Protein AF-A0A6B2G0P5-F1 (afdb_monomer_lite)

Sequence (239 aa):
MKSIKKRCWEIFDAVLDLEDRNGDSMVLVIDSKLNNEPKFCDILNRQIPMFLSHIIENINDNKYEDIEQLGKEILTIVRKQEELEGPSSLNKYSTVVKRSIRAKIENIKAEENLTEKKRSHKSSSFYAEDEASDPTISGDSVISRKRGANISAIKEKPSFPVSGTDASIDELLNLVMGKMDSTGYSLIKYFHRLPTRRKCPEYYETVKNPMSFSKIIKNCITNKYLDRNEITDDFLLMF

Secondary structure (DSSP, 8-state):
---HHHHHHHHHHHHHT-B-TTS-BHHHHHHHHHHH-HHHHHHHHTTSSSHHHHHHHHHHTT--SSHHHHHHHHHHHHHHHHHHHSS-TTHHHHHHHHHHHHHHHHHHHHHHHHHHHHHHTTS---------------------------------------TTS-HHHHHHHHHHHT-B-TTS-BGGGGTSSPPPTTT-HHHHHH-SS---HHHHHHHHHTT--SSHHHHHHHHHHH-

Structure (mmCIF, N/CA/C/O backbone):
data_AF-A0A6B2G0P5-F1
#
_entry.id   AF-A0A6B2G0P5-F1
#
loop_
_atom_site.group_PDB
_atom_site.id
_atom_site.type_symbol
_atom_site.label_atom_id
_atom_site.label_alt_id
_atom_site.label_comp_id
_atom_site.label_asym_id
_atom_site.label_entity_id
_atom_site.label_seq_id
_atom_site.pdbx_PDB_ins_code
_atom_site.Cartn_x
_atom_site.Cartn_y
_atom_site.Cartn_z
_atom_site.occupancy
_atom_site.B_iso_or_equiv
_atom_site.auth_seq_id
_atom_site.auth_comp_id
_atom_site.auth_asym_id
_atom_site.auth_atom_id
_atom_site.pdbx_PDB_model_num
ATOM 1 N N . MET A 1 1 ? 22.948 7.909 -11.413 1.00 56.94 1 MET A N 1
ATOM 2 C CA . MET A 1 1 ? 22.262 8.196 -10.139 1.00 56.94 1 MET A CA 1
ATOM 3 C C . MET A 1 1 ? 20.778 8.021 -10.368 1.00 56.94 1 MET A C 1
ATOM 5 O O . MET A 1 1 ? 20.285 8.529 -11.368 1.00 56.94 1 MET A O 1
ATOM 9 N N . LYS A 1 2 ? 20.087 7.255 -9.519 1.00 75.25 2 LYS A N 1
ATOM 10 C CA . LYS A 1 2 ? 18.618 7.251 -9.522 1.00 75.25 2 LYS A CA 1
ATOM 11 C C . LYS A 1 2 ? 18.144 8.595 -8.943 1.00 75.25 2 LYS A C 1
ATOM 13 O O . LYS A 1 2 ? 18.825 9.138 -8.084 1.00 75.25 2 LYS A O 1
ATOM 18 N N . SER A 1 3 ? 17.025 9.133 -9.432 1.00 90.38 3 SER A N 1
ATOM 19 C CA . SER A 1 3 ? 16.442 10.374 -8.890 1.00 90.38 3 SER A CA 1
ATOM 20 C C . SER A 1 3 ? 16.026 10.190 -7.423 1.00 90.38 3 SER A C 1
ATOM 22 O O . SER A 1 3 ? 15.569 9.100 -7.069 1.00 90.38 3 SER A O 1
ATOM 24 N N . ILE A 1 4 ? 16.127 11.246 -6.603 1.00 92.69 4 ILE A N 1
ATOM 25 C CA . ILE A 1 4 ? 15.674 11.262 -5.200 1.00 92.69 4 ILE A CA 1
ATOM 26 C C . ILE A 1 4 ? 14.224 10.780 -5.122 1.00 92.69 4 ILE A C 1
ATOM 28 O O . ILE A 1 4 ? 13.932 9.856 -4.372 1.00 92.69 4 ILE A O 1
ATOM 32 N N . LYS A 1 5 ? 13.346 11.275 -6.004 1.00 91.56 5 LYS A N 1
ATOM 33 C CA . LYS A 1 5 ? 11.948 10.825 -6.098 1.00 91.56 5 LYS A CA 1
ATOM 34 C C . LYS A 1 5 ? 11.818 9.310 -6.267 1.00 91.56 5 LYS A C 1
ATOM 36 O O . LYS A 1 5 ? 10.986 8.684 -5.618 1.00 91.56 5 LYS A O 1
ATOM 41 N N . LYS A 1 6 ? 12.663 8.694 -7.102 1.00 91.69 6 LYS A N 1
ATOM 42 C CA . LYS A 1 6 ? 12.670 7.233 -7.283 1.00 91.69 6 LYS A CA 1
ATOM 43 C C . LYS A 1 6 ? 13.121 6.516 -6.008 1.00 91.69 6 LYS A C 1
ATOM 45 O O . LYS A 1 6 ? 12.542 5.497 -5.655 1.00 91.69 6 LYS A O 1
ATOM 50 N N . ARG A 1 7 ? 14.133 7.039 -5.313 1.00 94.69 7 ARG A N 1
ATOM 51 C CA . ARG A 1 7 ? 14.607 6.480 -4.037 1.00 94.69 7 ARG A CA 1
ATOM 52 C C . ARG A 1 7 ? 13.578 6.631 -2.912 1.00 94.69 7 ARG A C 1
ATOM 54 O O . ARG A 1 7 ? 13.433 5.716 -2.110 1.00 94.69 7 ARG A O 1
ATOM 61 N N . CYS A 1 8 ? 12.835 7.735 -2.891 1.00 94.38 8 CYS A N 1
ATOM 62 C CA . CYS A 1 8 ? 11.716 7.949 -1.980 1.00 94.38 8 CYS A CA 1
ATOM 63 C C . CYS A 1 8 ? 10.629 6.881 -2.166 1.00 94.38 8 CYS A C 1
ATOM 65 O O . CYS A 1 8 ? 10.237 6.250 -1.189 1.00 94.38 8 CYS A O 1
ATOM 67 N N . TRP A 1 9 ? 10.219 6.604 -3.410 1.00 92.25 9 TRP A N 1
ATOM 68 C CA . TRP A 1 9 ? 9.294 5.503 -3.709 1.00 92.25 9 TRP A CA 1
ATOM 69 C C . TRP A 1 9 ? 9.857 4.135 -3.301 1.00 92.25 9 TRP A C 1
ATOM 71 O O . TRP A 1 9 ? 9.160 3.370 -2.650 1.00 92.25 9 TRP A O 1
ATOM 81 N N . GLU A 1 10 ? 11.143 3.858 -3.558 1.00 92.50 10 GLU A N 1
ATOM 82 C CA . GLU A 1 10 ? 11.781 2.601 -3.121 1.00 92.50 10 GLU A CA 1
ATOM 83 C C . GLU A 1 10 ? 11.706 2.378 -1.596 1.00 92.50 10 GLU A C 1
ATOM 85 O O . GLU A 1 10 ? 11.674 1.230 -1.150 1.00 92.50 10 GLU A O 1
ATOM 90 N N . ILE A 1 11 ? 11.723 3.446 -0.790 1.00 93.19 11 ILE A N 1
ATOM 91 C CA . ILE A 1 11 ? 11.549 3.368 0.669 1.00 93.19 11 ILE A CA 1
ATOM 92 C C . ILE A 1 11 ? 10.074 3.229 1.029 1.00 93.19 11 ILE A C 1
ATOM 94 O O . ILE A 1 11 ? 9.733 2.399 1.868 1.00 93.19 11 ILE A O 1
ATOM 98 N N . PHE A 1 12 ? 9.215 4.037 0.413 1.00 92.19 12 PHE A N 1
ATOM 99 C CA . PHE A 1 12 ? 7.787 4.057 0.698 1.00 92.19 12 PHE A CA 1
ATOM 100 C C . PHE A 1 12 ? 7.125 2.707 0.391 1.00 92.19 12 PHE A C 1
ATOM 102 O O . PHE A 1 12 ? 6.446 2.154 1.255 1.00 92.19 12 PHE A O 1
ATOM 109 N N . ASP A 1 13 ? 7.417 2.120 -0.771 1.00 90.12 13 ASP A N 1
ATOM 110 C CA . ASP A 1 13 ? 6.913 0.803 -1.174 1.00 90.12 13 ASP A CA 1
ATOM 111 C C . ASP A 1 13 ? 7.406 -0.291 -0.218 1.00 90.12 13 ASP A C 1
ATOM 113 O O . ASP A 1 13 ? 6.623 -1.092 0.280 1.00 90.12 13 ASP A O 1
ATOM 117 N N . ALA A 1 14 ? 8.688 -0.251 0.163 1.00 90.12 14 ALA A N 1
ATOM 118 C CA . ALA A 1 14 ? 9.255 -1.204 1.118 1.00 90.12 14 ALA A CA 1
ATOM 119 C C . ALA A 1 14 ? 8.621 -1.127 2.518 1.00 90.12 14 ALA A C 1
ATOM 121 O O . ALA A 1 14 ? 8.749 -2.070 3.300 1.00 90.12 14 ALA A O 1
ATOM 122 N N . VAL A 1 15 ? 7.991 -0.004 2.870 1.00 90.56 15 VAL A N 1
ATOM 123 C CA . VAL A 1 15 ? 7.229 0.151 4.114 1.00 90.56 15 VAL A CA 1
ATOM 124 C C . VAL A 1 15 ? 5.781 -0.307 3.932 1.00 90.56 15 VAL A C 1
ATOM 126 O O . VAL A 1 15 ? 5.236 -0.934 4.842 1.00 90.56 15 VAL A O 1
ATOM 129 N N . LEU A 1 16 ? 5.170 -0.033 2.777 1.00 87.31 16 LEU A N 1
ATOM 130 C CA . LEU A 1 16 ? 3.828 -0.511 2.434 1.00 87.31 16 LEU A CA 1
ATOM 131 C C . LEU A 1 16 ? 3.749 -2.040 2.373 1.00 87.31 16 LEU A C 1
ATOM 133 O O . LEU A 1 16 ? 2.775 -2.608 2.871 1.00 87.31 16 LEU A O 1
ATOM 137 N N . ASP A 1 17 ? 4.790 -2.683 1.844 1.00 88.38 17 ASP A N 1
ATOM 138 C CA . ASP A 1 17 ? 4.901 -4.138 1.683 1.00 88.38 17 ASP A CA 1
ATOM 139 C C . ASP A 1 17 ? 5.138 -4.891 3.008 1.00 88.38 17 ASP A C 1
ATOM 141 O O . ASP A 1 17 ? 5.202 -6.122 3.037 1.00 88.38 17 ASP A O 1
ATOM 145 N N . LEU A 1 18 ? 5.294 -4.183 4.133 1.00 88.81 18 LEU A N 1
ATOM 146 C CA . LEU A 1 18 ? 5.424 -4.820 5.442 1.00 88.81 18 LEU A CA 1
ATOM 147 C C . LEU A 1 18 ? 4.067 -5.338 5.903 1.00 88.81 18 LEU A C 1
ATOM 149 O O . LEU A 1 18 ? 3.231 -4.566 6.366 1.00 88.81 18 LEU A O 1
ATOM 153 N N . GLU A 1 19 ? 3.878 -6.650 5.846 1.00 89.31 19 GLU A N 1
ATOM 154 C CA . GLU A 1 19 ? 2.637 -7.309 6.251 1.00 89.31 19 GLU A CA 1
ATOM 155 C C . GLU A 1 19 ? 2.763 -8.020 7.606 1.00 89.31 19 GLU A C 1
ATOM 157 O O . GLU A 1 19 ? 3.797 -8.601 7.954 1.00 89.31 19 GLU A O 1
ATOM 162 N N . ASP A 1 20 ? 1.691 -7.983 8.399 1.00 85.75 20 ASP A N 1
ATOM 163 C CA . ASP A 1 20 ? 1.558 -8.810 9.595 1.00 85.75 20 ASP A CA 1
ATOM 164 C C . ASP A 1 20 ? 1.232 -10.280 9.253 1.00 85.75 20 ASP A C 1
ATOM 166 O O . ASP A 1 20 ? 1.152 -10.689 8.097 1.00 85.75 20 ASP A O 1
ATOM 170 N N . ARG A 1 21 ? 1.032 -11.120 10.278 1.00 83.69 21 ARG A N 1
ATOM 171 C CA . ARG A 1 21 ? 0.695 -12.544 10.073 1.00 83.69 21 ARG A CA 1
ATOM 172 C C . ARG A 1 21 ? -0.649 -12.763 9.365 1.00 83.69 21 ARG A C 1
ATOM 174 O O . ARG A 1 21 ? -0.907 -13.875 8.920 1.00 83.69 21 ARG A O 1
ATOM 181 N N . ASN A 1 22 ? -1.496 -11.742 9.313 1.00 82.69 22 ASN A N 1
ATOM 182 C CA . ASN A 1 22 ? -2.804 -11.773 8.677 1.00 82.69 22 ASN A CA 1
ATOM 183 C C . ASN A 1 22 ? -2.761 -11.220 7.242 1.00 82.69 22 ASN A C 1
ATOM 185 O O . ASN A 1 22 ? -3.804 -11.197 6.591 1.00 82.69 22 ASN A O 1
ATOM 189 N N . GLY A 1 23 ? -1.594 -10.771 6.757 1.00 82.06 23 GLY A N 1
ATOM 190 C CA . GLY A 1 23 ? -1.460 -10.099 5.463 1.00 82.06 23 GLY A CA 1
ATOM 191 C C . GLY A 1 23 ? -1.926 -8.639 5.481 1.00 82.06 23 GLY A C 1
ATOM 192 O O . GLY A 1 23 ? -2.139 -8.049 4.424 1.00 82.06 23 GLY A O 1
ATOM 193 N N . ASP A 1 24 ? -2.145 -8.048 6.662 1.00 82.38 24 ASP A N 1
ATOM 194 C CA . ASP A 1 24 ? -2.484 -6.631 6.776 1.00 82.38 24 ASP A CA 1
ATOM 195 C C . ASP A 1 24 ? -1.191 -5.797 6.735 1.00 82.38 24 ASP A C 1
ATOM 197 O O . ASP A 1 24 ? -0.252 -6.048 7.495 1.00 82.38 24 ASP A O 1
ATOM 201 N N . SER A 1 25 ? -1.152 -4.769 5.880 1.00 86.06 25 SER A N 1
ATOM 202 C CA . SER A 1 25 ? -0.024 -3.832 5.821 1.00 86.06 25 SER A CA 1
ATOM 203 C C . SER A 1 25 ? 0.115 -3.081 7.146 1.00 86.06 25 SER A C 1
ATOM 205 O O . SER A 1 25 ? -0.776 -2.335 7.564 1.00 86.06 25 SER A O 1
ATOM 207 N N . MET A 1 26 ? 1.254 -3.263 7.808 1.00 87.69 26 MET A N 1
ATOM 208 C CA . MET A 1 26 ? 1.538 -2.719 9.132 1.00 87.69 26 MET A CA 1
ATOM 209 C C . MET A 1 26 ? 1.441 -1.191 9.157 1.00 87.69 26 MET A C 1
ATOM 211 O O . MET A 1 26 ? 0.903 -0.630 10.111 1.00 87.69 26 MET A O 1
ATOM 215 N N . VAL A 1 27 ? 1.928 -0.512 8.110 1.00 85.94 27 VAL A N 1
ATOM 216 C CA . VAL A 1 27 ? 1.892 0.958 8.032 1.00 85.94 27 VAL A CA 1
ATOM 217 C C . VAL A 1 27 ? 0.479 1.486 7.777 1.00 85.94 27 VAL A C 1
ATOM 219 O O . VAL A 1 27 ? 0.112 2.512 8.342 1.00 85.94 27 VAL A O 1
ATOM 222 N N . LEU A 1 28 ? -0.344 0.769 7.002 1.00 83.75 28 LEU A N 1
ATOM 223 C CA . LEU A 1 28 ? -1.747 1.139 6.780 1.00 83.75 28 LEU A CA 1
ATOM 224 C C . LEU A 1 28 ? -2.596 0.923 8.035 1.00 83.75 28 LEU A C 1
ATOM 226 O O . LEU A 1 28 ? -3.515 1.695 8.297 1.00 83.75 28 LEU A O 1
ATOM 230 N N . VAL A 1 29 ? -2.282 -0.097 8.839 1.00 83.38 29 VAL A N 1
ATOM 231 C CA . VAL A 1 29 ? -2.925 -0.289 10.146 1.00 83.38 29 VAL A CA 1
ATOM 232 C C . VAL A 1 29 ? -2.579 0.865 11.093 1.00 83.38 29 VAL A C 1
ATOM 234 O O . VAL A 1 29 ? -3.474 1.384 11.758 1.00 83.38 29 VAL A O 1
ATOM 237 N N . ILE A 1 30 ? -1.313 1.300 11.120 1.00 82.62 30 ILE A N 1
ATOM 238 C CA . ILE A 1 30 ? -0.876 2.476 11.891 1.00 82.62 30 ILE A CA 1
ATOM 239 C C . ILE A 1 30 ? -1.617 3.739 11.420 1.00 82.62 30 ILE A C 1
ATOM 241 O O . ILE A 1 30 ? -2.207 4.436 12.244 1.00 82.62 30 ILE A O 1
ATOM 245 N N . ASP A 1 31 ? -1.636 4.005 10.111 1.00 81.50 31 ASP A N 1
ATOM 246 C CA . ASP A 1 31 ? -2.323 5.155 9.502 1.00 81.50 31 ASP A CA 1
ATOM 247 C C . ASP A 1 31 ? -3.823 5.173 9.834 1.00 81.50 31 ASP A C 1
ATOM 249 O O . ASP A 1 31 ? -4.347 6.158 10.352 1.00 81.50 31 ASP A O 1
ATOM 253 N N . SER A 1 32 ? -4.517 4.053 9.622 1.00 79.00 32 SER A N 1
ATOM 254 C CA . SER A 1 32 ? -5.948 3.945 9.912 1.00 79.00 32 SER A CA 1
ATOM 255 C C . SER A 1 32 ? -6.262 4.177 11.386 1.00 79.00 32 SER A C 1
ATOM 257 O O . SER A 1 32 ? -7.273 4.805 11.699 1.00 79.00 32 SER A O 1
ATOM 259 N N . LYS A 1 33 ? -5.423 3.671 12.295 1.00 76.25 33 LYS A N 1
ATOM 260 C CA . LYS A 1 33 ? -5.637 3.843 13.731 1.00 76.25 33 LYS A CA 1
ATOM 261 C C . LYS A 1 33 ? -5.494 5.308 14.133 1.00 76.25 33 LYS A C 1
ATOM 263 O O . LYS A 1 33 ? -6.343 5.818 14.852 1.00 76.25 33 LYS A O 1
ATOM 268 N N . LEU A 1 34 ? -4.483 5.992 13.604 1.00 74.75 34 LEU A N 1
ATOM 269 C CA . LEU A 1 34 ? -4.274 7.421 13.828 1.00 74.75 34 LEU A CA 1
ATOM 270 C C . LEU A 1 34 ? -5.424 8.283 13.298 1.00 74.75 34 LEU A C 1
ATOM 272 O O . LEU A 1 34 ? -5.839 9.222 13.971 1.00 74.75 34 LEU A O 1
ATOM 276 N N . ASN A 1 35 ? -5.955 7.945 12.121 1.00 72.44 35 ASN A N 1
ATOM 277 C CA . ASN A 1 35 ? -7.031 8.702 11.477 1.00 72.44 35 ASN A CA 1
ATOM 278 C C . ASN A 1 35 ? -8.415 8.479 12.114 1.00 72.44 35 ASN A C 1
ATOM 280 O O . ASN A 1 35 ? -9.324 9.252 11.837 1.00 72.44 35 ASN A O 1
ATOM 284 N N . ASN A 1 36 ? -8.589 7.447 12.947 1.00 70.31 36 ASN A N 1
ATOM 285 C CA . ASN A 1 36 ? -9.870 7.112 13.582 1.00 70.31 36 ASN A CA 1
ATOM 286 C C . ASN A 1 36 ? -9.971 7.559 15.053 1.00 70.31 36 ASN A C 1
ATOM 288 O O . ASN A 1 36 ? -11.035 7.416 15.654 1.00 70.31 36 ASN A O 1
ATOM 292 N N . GLU A 1 37 ? -8.897 8.079 15.653 1.00 66.19 37 GLU A N 1
ATOM 293 C CA . GLU A 1 37 ? -8.910 8.581 17.032 1.00 66.19 37 GLU A CA 1
ATOM 294 C C . GLU A 1 37 ? -9.358 10.061 17.059 1.00 66.19 37 GLU A C 1
ATOM 296 O O . GLU A 1 37 ? -8.612 10.926 16.591 1.00 66.19 37 GLU A O 1
ATOM 301 N N . PRO A 1 38 ? -10.530 10.414 17.637 1.00 63.84 38 PRO A N 1
ATOM 302 C CA . PRO A 1 38 ? -11.113 11.761 17.527 1.00 63.84 38 PRO A CA 1
ATOM 303 C C . PRO A 1 38 ? -10.213 12.877 18.067 1.00 63.84 38 PRO A C 1
ATOM 305 O O . PRO A 1 38 ? -10.085 13.935 17.460 1.00 63.84 38 PRO A O 1
ATOM 308 N N . LYS A 1 39 ? -9.513 12.612 19.181 1.00 61.97 39 LYS A N 1
ATOM 309 C CA . LYS A 1 39 ? -8.529 13.539 19.770 1.00 61.97 39 LYS A CA 1
ATOM 310 C C . LYS A 1 39 ? -7.357 13.826 18.826 1.00 61.97 39 LYS A C 1
ATOM 312 O O . LYS A 1 39 ? -6.661 14.820 19.002 1.00 61.97 39 LYS A O 1
ATOM 317 N N . PHE A 1 40 ? -7.109 12.936 17.870 1.00 57.09 40 PHE A N 1
ATOM 318 C CA . PHE A 1 40 ? -5.962 12.957 16.978 1.00 57.09 40 PHE A CA 1
ATOM 319 C C . PHE A 1 40 ? -6.292 13.499 15.596 1.00 57.09 40 PHE A C 1
ATOM 321 O O . PHE A 1 40 ? -5.454 14.206 15.046 1.00 57.09 40 PHE A O 1
ATOM 328 N N . CYS A 1 41 ? -7.504 13.280 15.075 1.00 56.28 41 CYS A N 1
ATOM 329 C CA . CYS A 1 41 ? -7.979 13.981 13.879 1.00 56.28 41 CYS A CA 1
ATOM 330 C C . CYS A 1 41 ? -7.818 15.501 14.038 1.00 56.28 41 CYS A C 1
ATOM 332 O O . CYS A 1 41 ? -7.358 16.163 13.114 1.00 56.28 41 CYS A O 1
ATOM 334 N N . ASP A 1 42 ? -8.093 16.038 15.232 1.00 59.81 42 ASP A N 1
ATOM 335 C CA . ASP A 1 42 ? -7.946 17.466 15.537 1.00 59.81 42 ASP A CA 1
ATOM 336 C C . ASP A 1 42 ? -6.481 17.930 15.625 1.00 59.81 42 ASP A C 1
ATOM 338 O O . ASP A 1 42 ? -6.153 19.042 15.207 1.00 59.81 42 ASP A O 1
ATOM 342 N N . ILE A 1 43 ? -5.582 17.092 16.156 1.00 56.25 43 ILE A N 1
ATOM 343 C CA . ILE A 1 43 ? -4.149 17.407 16.311 1.00 56.25 43 ILE A CA 1
ATOM 344 C C . ILE A 1 43 ? -3.407 17.249 14.978 1.00 56.25 43 ILE A C 1
ATOM 346 O O . ILE A 1 43 ? -2.581 18.090 14.623 1.00 56.25 43 ILE A O 1
ATOM 350 N N . LEU A 1 44 ? -3.704 16.188 14.228 1.00 54.88 44 LEU A N 1
ATOM 351 C CA . LEU A 1 44 ? -3.127 15.922 12.916 1.00 54.88 44 LEU A CA 1
ATOM 352 C C . LEU A 1 44 ? -3.653 16.916 11.881 1.00 54.88 44 LEU A C 1
ATOM 354 O O . LEU A 1 44 ? -2.830 17.541 11.232 1.00 54.88 44 LEU A O 1
ATOM 358 N N . ASN A 1 45 ? -4.957 17.219 11.808 1.00 56.03 45 ASN A N 1
ATOM 359 C CA . ASN A 1 45 ? -5.450 18.261 10.887 1.00 56.03 45 ASN A CA 1
ATOM 360 C C . ASN A 1 45 ? -4.807 19.637 11.120 1.00 56.03 45 ASN A C 1
ATOM 362 O O . ASN A 1 45 ? -4.720 20.440 10.195 1.00 56.03 45 ASN A O 1
ATOM 366 N N . ARG A 1 46 ? -4.332 19.923 12.339 1.00 54.38 46 ARG A N 1
ATOM 367 C CA . ARG A 1 46 ? -3.618 21.168 12.655 1.00 54.38 46 ARG A CA 1
ATOM 368 C C . ARG A 1 46 ? -2.125 21.149 12.303 1.00 54.38 46 ARG A C 1
ATOM 370 O O . ARG A 1 46 ? -1.512 22.211 12.347 1.00 54.38 46 ARG A O 1
ATOM 377 N N . GLN A 1 47 ? -1.522 19.994 12.000 1.00 52.09 47 GLN A N 1
ATOM 378 C CA . GLN A 1 47 ? -0.057 19.868 11.906 1.00 52.09 47 GLN A CA 1
ATOM 379 C C . GLN A 1 47 ? 0.477 18.946 10.792 1.00 52.09 47 GLN A C 1
ATOM 381 O O . GLN A 1 47 ? 1.618 19.126 10.380 1.00 52.09 47 GLN A O 1
ATOM 386 N N . ILE A 1 48 ? -0.290 17.952 10.334 1.00 53.62 48 ILE A N 1
ATOM 387 C CA . ILE A 1 48 ? 0.075 16.951 9.317 1.00 53.62 48 ILE A CA 1
ATOM 388 C C . ILE A 1 48 ? -1.207 16.545 8.546 1.00 53.62 48 ILE A C 1
ATOM 390 O O . ILE A 1 48 ? -2.048 15.849 9.119 1.00 53.62 48 ILE A O 1
ATOM 394 N N . PRO A 1 49 ? -1.383 16.935 7.268 1.00 50.34 49 PRO A N 1
ATOM 395 C CA . PRO A 1 49 ? -2.498 16.462 6.437 1.00 50.34 49 PRO A CA 1
ATOM 396 C C . PRO A 1 49 ? -2.482 14.928 6.323 1.00 50.34 49 PRO A C 1
ATOM 398 O O . PRO A 1 49 ? -1.411 14.340 6.451 1.00 50.34 49 PRO A O 1
ATOM 401 N N . MET A 1 50 ? -3.639 14.286 6.086 1.00 63.59 50 MET A N 1
ATOM 402 C CA . MET A 1 50 ? -3.821 12.818 5.999 1.00 63.59 50 MET A CA 1
ATOM 403 C C . MET A 1 50 ? -2.532 12.058 5.615 1.00 63.59 50 MET A C 1
ATOM 405 O O . MET A 1 50 ? -2.007 12.217 4.511 1.00 63.59 50 MET A O 1
ATOM 409 N N . PHE A 1 51 ? -2.019 11.252 6.546 1.00 74.19 51 PHE A N 1
ATOM 410 C CA . PHE A 1 51 ? -0.597 10.911 6.676 1.00 74.19 51 PHE A CA 1
ATOM 411 C C . PHE A 1 51 ? 0.049 10.312 5.420 1.00 74.19 51 PHE A C 1
ATOM 413 O O . PHE A 1 51 ? 1.004 10.878 4.885 1.00 74.19 51 PHE A O 1
ATOM 420 N N . LEU A 1 52 ? -0.465 9.186 4.921 1.00 79.69 52 LEU A N 1
ATOM 421 C CA . LEU A 1 52 ? 0.133 8.557 3.740 1.00 79.69 52 LEU A CA 1
ATOM 422 C C . LEU A 1 52 ? -0.145 9.348 2.463 1.00 79.69 52 LEU A C 1
ATOM 424 O O . LEU A 1 52 ? 0.710 9.394 1.583 1.00 79.69 52 LEU A O 1
ATOM 428 N N . SER A 1 53 ? -1.307 9.995 2.352 1.00 81.38 53 SER A N 1
ATOM 429 C CA . SER A 1 53 ? -1.604 10.848 1.197 1.00 81.38 53 SER A CA 1
ATOM 430 C C . SER A 1 53 ? -0.695 12.068 1.130 1.00 81.38 53 SER A C 1
ATOM 432 O O . SER A 1 53 ? -0.260 12.408 0.036 1.00 81.38 53 SER A O 1
ATOM 434 N N . HIS A 1 54 ? -0.357 12.674 2.270 1.00 84.06 54 HIS A N 1
ATOM 435 C CA . HIS A 1 54 ? 0.551 13.814 2.314 1.00 84.06 54 HIS A CA 1
ATOM 436 C C . HIS A 1 54 ? 1.967 13.414 1.903 1.00 84.06 54 HIS A C 1
ATOM 438 O O . HIS A 1 54 ? 2.587 14.088 1.086 1.00 84.06 54 HIS A O 1
ATOM 444 N N . ILE A 1 55 ? 2.448 12.263 2.382 1.00 88.75 55 ILE A N 1
ATOM 445 C CA . ILE A 1 55 ? 3.733 11.717 1.935 1.00 88.75 55 ILE A CA 1
ATOM 446 C C . ILE A 1 55 ? 3.704 11.439 0.431 1.00 88.75 55 ILE A C 1
ATOM 448 O O . ILE A 1 55 ? 4.618 11.847 -0.277 1.00 88.75 55 ILE A O 1
ATOM 452 N N . ILE A 1 56 ? 2.656 10.792 -0.087 1.00 87.88 56 ILE A N 1
ATOM 453 C CA . ILE A 1 56 ? 2.517 10.518 -1.526 1.00 87.88 56 ILE A CA 1
ATOM 454 C C . ILE A 1 56 ? 2.546 11.819 -2.339 1.00 87.88 56 ILE A C 1
ATOM 456 O O . ILE A 1 56 ? 3.244 11.891 -3.350 1.00 87.88 56 ILE A O 1
ATOM 460 N N . GLU A 1 57 ? 1.823 12.849 -1.900 1.00 86.25 57 GLU A N 1
ATOM 461 C CA . GLU A 1 57 ? 1.824 14.177 -2.516 1.00 86.25 57 GLU A CA 1
ATOM 462 C C . GLU A 1 57 ? 3.229 14.792 -2.498 1.00 86.25 57 GLU A C 1
ATOM 464 O O . GLU A 1 57 ? 3.742 15.189 -3.542 1.00 86.25 57 GLU A O 1
ATOM 469 N N . ASN A 1 58 ? 3.915 14.764 -1.354 1.00 90.56 58 ASN A N 1
ATOM 470 C CA . ASN A 1 58 ? 5.266 15.303 -1.218 1.00 90.56 58 ASN A CA 1
ATOM 471 C C . ASN A 1 58 ? 6.299 14.552 -2.073 1.00 90.56 58 ASN A C 1
ATOM 473 O O . ASN A 1 58 ? 7.168 15.182 -2.683 1.00 90.56 58 ASN A O 1
ATOM 477 N N . ILE A 1 59 ? 6.193 13.222 -2.190 1.00 90.44 59 ILE A N 1
ATOM 478 C CA . ILE A 1 59 ? 7.031 12.440 -3.111 1.00 90.44 59 ILE A CA 1
ATOM 479 C C . ILE A 1 59 ? 6.715 12.837 -4.563 1.00 90.44 59 ILE A C 1
ATOM 481 O O . ILE A 1 59 ? 7.626 12.992 -5.383 1.00 90.44 59 ILE A O 1
ATOM 485 N N . ASN A 1 60 ? 5.437 13.008 -4.907 1.00 88.81 60 ASN A N 1
ATOM 486 C CA . ASN A 1 60 ? 5.014 13.368 -6.258 1.00 88.81 60 ASN A CA 1
ATOM 487 C C . ASN A 1 60 ? 5.487 14.762 -6.675 1.00 88.81 60 ASN A C 1
ATOM 489 O O . ASN A 1 60 ? 5.999 14.904 -7.792 1.00 88.81 60 ASN A O 1
ATOM 493 N N . ASP A 1 61 ? 5.404 15.725 -5.765 1.00 91.06 61 ASP A N 1
ATOM 494 C CA . ASP A 1 61 ? 5.799 17.118 -5.961 1.00 91.06 61 ASP A CA 1
ATOM 495 C C . ASP A 1 61 ? 7.319 17.337 -5.890 1.00 91.06 61 ASP A C 1
ATOM 497 O O . ASP A 1 61 ? 7.793 18.438 -6.154 1.00 91.06 61 ASP A O 1
ATOM 501 N N . ASN A 1 62 ? 8.104 16.293 -5.591 1.00 92.00 62 ASN A N 1
ATOM 502 C CA . ASN A 1 62 ? 9.549 16.374 -5.340 1.00 92.00 62 ASN A CA 1
ATOM 503 C C . ASN A 1 62 ? 9.903 17.305 -4.165 1.00 92.00 62 ASN A C 1
ATOM 505 O O . ASN A 1 62 ? 10.893 18.029 -4.221 1.00 92.00 62 ASN A O 1
ATOM 509 N N . LYS A 1 63 ? 9.099 17.290 -3.097 1.00 93.00 63 LYS A N 1
ATOM 510 C CA . LYS A 1 63 ? 9.315 18.140 -1.914 1.00 93.00 63 LYS A CA 1
ATOM 511 C C . LYS A 1 63 ? 10.411 17.630 -0.971 1.00 93.00 63 LYS A C 1
ATOM 513 O O . LYS A 1 63 ? 10.808 18.363 -0.075 1.00 93.00 63 LYS A O 1
ATOM 518 N N . TYR A 1 64 ? 10.904 16.406 -1.166 1.00 94.56 64 TYR A N 1
ATOM 519 C CA . TYR A 1 64 ? 12.025 15.858 -0.400 1.00 94.56 64 TYR A CA 1
ATOM 520 C C . TYR A 1 64 ? 13.354 16.125 -1.103 1.00 94.56 64 TYR A C 1
ATOM 522 O O . TYR A 1 64 ? 13.546 15.712 -2.249 1.00 94.56 64 TYR A O 1
ATOM 530 N N . GLU A 1 65 ? 14.285 16.757 -0.393 1.00 93.06 65 GLU A N 1
ATOM 531 C CA . GLU A 1 65 ? 15.647 16.998 -0.890 1.00 93.06 65 GLU A CA 1
ATOM 532 C C . GLU A 1 65 ? 16.517 15.741 -0.782 1.00 93.06 65 GLU A C 1
ATOM 534 O O . GLU A 1 65 ? 17.404 15.513 -1.604 1.00 93.06 65 GLU A O 1
ATOM 539 N N . ASP A 1 66 ? 16.236 14.896 0.212 1.00 94.81 66 ASP A N 1
ATOM 540 C CA . ASP A 1 66 ? 16.928 13.638 0.449 1.00 94.81 66 ASP A CA 1
ATOM 541 C C . ASP A 1 66 ? 15.979 12.548 0.981 1.00 94.81 66 ASP A C 1
ATOM 543 O O . ASP A 1 66 ? 14.836 12.786 1.382 1.00 94.81 66 ASP A O 1
ATOM 547 N N . ILE A 1 67 ? 16.471 11.310 0.984 1.00 94.75 67 ILE A N 1
ATOM 548 C CA . ILE A 1 67 ? 15.727 10.148 1.482 1.00 94.75 67 ILE A CA 1
ATOM 549 C C . ILE A 1 67 ? 15.549 10.134 3.008 1.00 94.75 67 ILE A C 1
ATOM 551 O O . ILE A 1 67 ? 14.693 9.409 3.521 1.00 94.75 67 ILE A O 1
ATOM 555 N N . GLU A 1 68 ? 16.351 10.898 3.751 1.00 95.62 68 GLU A N 1
ATOM 556 C CA . GLU A 1 68 ? 16.229 10.983 5.202 1.00 95.62 68 GLU A CA 1
ATOM 557 C C . GLU A 1 68 ? 15.052 11.848 5.626 1.00 95.62 68 GLU A C 1
ATOM 559 O O . GLU A 1 68 ? 14.442 11.540 6.645 1.00 95.62 68 GLU A O 1
ATOM 564 N N . GLN A 1 69 ? 14.729 12.910 4.884 1.00 95.31 69 GLN A N 1
ATOM 565 C CA . GLN A 1 69 ? 13.565 13.756 5.145 1.00 95.31 69 GLN A CA 1
ATOM 566 C C . GLN A 1 69 ? 12.285 12.914 5.103 1.00 95.31 69 GLN A C 1
ATOM 568 O O . GLN A 1 69 ? 11.527 12.913 6.074 1.00 95.31 69 GLN A O 1
ATOM 573 N N . LEU A 1 70 ? 12.121 12.088 4.061 1.00 94.44 70 LEU A N 1
ATOM 574 C CA . LEU A 1 70 ? 11.037 11.105 3.978 1.00 94.44 70 LEU A CA 1
ATOM 575 C C . LEU A 1 70 ? 11.061 10.136 5.169 1.00 94.44 70 LEU A C 1
ATOM 577 O O . LEU A 1 70 ? 10.041 9.902 5.818 1.00 94.44 70 LEU A O 1
ATOM 581 N N . GLY A 1 71 ? 12.232 9.565 5.471 1.00 93.75 71 GLY A N 1
ATOM 582 C CA . GLY A 1 71 ? 12.386 8.639 6.591 1.00 93.75 71 GLY A CA 1
ATOM 583 C C . GLY A 1 71 ? 11.979 9.260 7.930 1.00 93.75 71 GLY A C 1
ATOM 584 O O . GLY A 1 71 ? 11.256 8.635 8.703 1.00 93.75 71 GLY A O 1
ATOM 585 N N . LYS A 1 72 ? 12.406 10.498 8.201 1.00 92.56 72 LYS A N 1
ATOM 586 C CA . LYS A 1 72 ? 12.079 11.265 9.414 1.00 92.56 72 LYS A CA 1
ATOM 587 C C . LYS A 1 72 ? 10.585 11.539 9.512 1.00 92.56 72 LYS A C 1
ATOM 589 O O . LYS A 1 72 ? 10.028 11.395 10.601 1.00 92.56 72 LYS A O 1
ATOM 594 N N . GLU A 1 73 ? 9.940 11.883 8.403 1.00 90.69 73 GLU A N 1
ATOM 595 C CA . GLU A 1 73 ? 8.496 12.087 8.369 1.00 90.69 73 GLU A CA 1
ATOM 596 C C . GLU A 1 73 ? 7.760 10.794 8.736 1.00 90.69 73 GLU A C 1
ATOM 598 O O . GLU A 1 73 ? 7.084 10.768 9.761 1.00 90.69 73 GLU A O 1
ATOM 603 N N . ILE A 1 74 ? 7.999 9.680 8.028 1.00 89.31 74 ILE A N 1
ATOM 604 C CA . ILE A 1 74 ? 7.360 8.383 8.333 1.00 89.31 74 ILE A CA 1
ATOM 605 C C . ILE A 1 74 ? 7.600 7.972 9.799 1.00 89.31 74 ILE A C 1
ATOM 607 O O . ILE A 1 74 ? 6.672 7.567 10.502 1.00 89.31 74 ILE A O 1
ATOM 611 N N . LEU A 1 75 ? 8.832 8.112 10.300 1.00 90.38 75 LEU A N 1
ATOM 612 C CA . LEU A 1 75 ? 9.185 7.788 11.687 1.00 90.38 75 LEU A CA 1
ATOM 613 C C . LEU A 1 75 ? 8.480 8.676 12.718 1.00 90.38 75 LEU A C 1
ATOM 615 O O . LEU A 1 75 ? 8.176 8.205 13.815 1.00 90.38 75 LEU A O 1
ATOM 619 N N . THR A 1 76 ? 8.220 9.940 12.383 1.00 86.81 76 THR A N 1
ATOM 620 C CA . THR A 1 76 ? 7.472 10.863 13.245 1.00 86.81 76 THR A CA 1
ATOM 621 C C . THR A 1 76 ? 6.056 10.359 13.448 1.00 86.81 76 THR A C 1
ATOM 623 O O . THR A 1 76 ? 5.552 10.385 14.569 1.00 86.81 76 THR A O 1
ATOM 626 N N . ILE A 1 77 ? 5.428 9.827 12.403 1.00 80.94 77 ILE A N 1
ATOM 627 C CA . ILE A 1 77 ? 4.089 9.267 12.539 1.00 80.94 77 ILE A CA 1
ATOM 628 C C . ILE A 1 77 ? 4.081 7.988 13.367 1.00 80.94 77 ILE A C 1
ATOM 630 O O . ILE A 1 77 ? 3.255 7.854 14.269 1.00 80.94 77 ILE A O 1
ATOM 634 N N . VAL A 1 78 ? 5.035 7.088 13.132 1.00 87.12 78 VAL A N 1
ATOM 635 C CA . VAL A 1 78 ? 5.171 5.883 13.961 1.00 87.12 78 VAL A CA 1
ATOM 636 C C . VAL A 1 78 ? 5.335 6.256 15.439 1.00 87.12 78 VAL A C 1
ATOM 638 O O . VAL A 1 78 ? 4.704 5.659 16.305 1.00 87.12 78 VAL A O 1
ATOM 641 N N . ARG A 1 79 ? 6.141 7.280 15.740 1.00 85.38 79 ARG A N 1
ATOM 642 C CA . ARG A 1 79 ? 6.321 7.784 17.106 1.00 85.38 79 ARG A CA 1
ATOM 643 C C . ARG A 1 79 ? 5.028 8.358 17.692 1.00 85.38 79 ARG A C 1
ATOM 645 O O . ARG A 1 79 ? 4.704 8.053 18.833 1.00 85.38 79 ARG A O 1
ATOM 652 N N . LYS A 1 80 ? 4.282 9.155 16.921 1.00 80.00 80 LYS A N 1
ATOM 653 C CA . LYS A 1 80 ? 2.990 9.708 17.356 1.00 80.00 80 LYS A CA 1
ATOM 654 C C . LYS A 1 80 ? 1.974 8.605 17.679 1.00 80.00 80 LYS A C 1
ATOM 656 O O . LYS A 1 80 ? 1.217 8.750 18.632 1.00 80.00 80 LYS A O 1
ATOM 661 N N . GLN A 1 81 ? 1.983 7.493 16.938 1.00 80.25 81 GLN A N 1
ATOM 662 C CA . GLN A 1 81 ? 1.160 6.322 17.259 1.00 80.25 81 GLN A CA 1
ATOM 663 C C . GLN A 1 81 ? 1.581 5.657 18.579 1.00 80.25 81 GLN A C 1
ATOM 665 O O . GLN A 1 81 ? 0.723 5.289 19.375 1.00 80.25 81 GLN A O 1
ATOM 670 N N . GLU A 1 82 ? 2.880 5.515 18.843 1.00 81.62 82 GLU A N 1
ATOM 671 C CA . GLU A 1 82 ? 3.370 4.920 20.097 1.00 81.62 82 GLU A CA 1
ATOM 672 C C . GLU A 1 82 ? 3.053 5.786 21.327 1.00 81.62 82 GLU A C 1
ATOM 674 O O . GLU A 1 82 ? 2.709 5.257 22.383 1.00 81.62 82 GLU A O 1
ATOM 679 N N . GLU A 1 83 ? 3.142 7.114 21.199 1.00 77.56 83 GLU A N 1
ATOM 680 C CA . GLU A 1 83 ? 2.805 8.062 22.273 1.00 77.56 83 GLU A CA 1
ATOM 681 C C . GLU A 1 83 ? 1.321 7.985 22.678 1.00 77.56 83 GLU A C 1
ATOM 683 O O . GLU A 1 83 ? 0.980 8.278 23.823 1.00 77.56 83 GLU A O 1
ATOM 688 N N . LEU A 1 84 ? 0.448 7.549 21.766 1.00 72.06 84 LEU A N 1
ATOM 689 C CA . LEU A 1 84 ? -0.986 7.399 22.009 1.00 72.06 84 LEU A CA 1
ATOM 690 C C . LEU A 1 84 ? -1.363 6.156 22.810 1.00 72.06 84 LEU A C 1
ATOM 692 O O . LEU A 1 84 ? -2.201 6.232 23.705 1.00 72.06 84 LEU A O 1
ATOM 696 N N . GLU A 1 85 ? -0.807 5.001 22.450 1.00 71.75 85 GLU A N 1
ATOM 697 C CA . GLU A 1 85 ? -1.234 3.717 23.020 1.00 71.75 85 GLU A CA 1
ATOM 698 C C . GLU A 1 85 ? -0.296 3.211 24.126 1.00 71.75 85 GLU A C 1
ATOM 700 O O . GLU A 1 85 ? -0.607 2.229 24.803 1.00 71.75 85 GLU A O 1
ATOM 705 N N . GLY A 1 86 ? 0.855 3.863 24.327 1.00 66.25 86 GLY A N 1
ATOM 706 C CA . GLY A 1 86 ? 1.903 3.355 25.207 1.00 66.25 86 GLY A CA 1
ATOM 707 C C . GLY A 1 86 ? 2.475 2.030 24.680 1.00 66.25 86 GLY A C 1
ATOM 708 O O . GLY A 1 86 ? 2.481 1.793 23.469 1.00 66.25 86 GLY A O 1
ATOM 709 N N . PRO A 1 87 ? 2.992 1.136 25.546 1.00 61.31 87 PRO A N 1
ATOM 710 C CA . PRO A 1 87 ? 3.471 -0.174 25.120 1.00 61.31 87 PRO A CA 1
ATOM 711 C C . PRO A 1 87 ? 2.317 -1.080 24.650 1.00 61.31 87 PRO A C 1
ATOM 713 O O . PRO A 1 87 ? 1.788 -1.889 25.406 1.00 61.31 87 PRO A O 1
ATOM 716 N N . SER A 1 88 ? 1.937 -0.933 23.380 1.00 65.69 88 SER A N 1
ATOM 717 C CA . SER A 1 88 ? 0.839 -1.646 22.720 1.00 65.69 88 SER A CA 1
ATOM 718 C C . SER A 1 88 ? 1.331 -2.863 21.933 1.00 65.69 88 SER A C 1
ATOM 720 O O . SER A 1 88 ? 2.505 -2.981 21.578 1.00 65.69 88 SER A O 1
ATOM 722 N N . SER A 1 89 ? 0.405 -3.756 21.578 1.00 62.34 89 SER A N 1
ATOM 723 C CA . SER A 1 89 ? 0.647 -4.833 20.605 1.00 62.34 89 SER A CA 1
ATOM 724 C C . SER A 1 89 ? 1.153 -4.306 19.249 1.00 62.34 89 SER A C 1
ATOM 726 O O . SER A 1 89 ? 1.928 -4.988 18.569 1.00 62.34 89 SER A O 1
ATOM 728 N N . LEU A 1 90 ? 0.807 -3.057 18.905 1.00 67.00 90 LEU A N 1
ATOM 729 C CA . LEU A 1 90 ? 1.271 -2.366 17.703 1.00 67.00 90 LEU A CA 1
ATOM 730 C C . LEU A 1 90 ? 2.740 -1.920 17.777 1.00 67.00 90 LEU A C 1
ATOM 732 O O . LEU A 1 90 ? 3.338 -1.669 16.735 1.00 67.00 90 LEU A O 1
ATOM 736 N N . ASN A 1 91 ? 3.388 -1.936 18.952 1.00 76.56 91 ASN A N 1
ATOM 737 C CA . ASN A 1 91 ? 4.833 -1.672 19.056 1.00 76.56 91 ASN A CA 1
ATOM 738 C C . ASN A 1 91 ? 5.657 -2.635 18.206 1.00 76.56 91 ASN A C 1
ATOM 740 O O . ASN A 1 91 ? 6.751 -2.296 17.746 1.00 76.56 91 ASN A O 1
ATOM 744 N N . LYS A 1 92 ? 5.134 -3.842 17.966 1.00 81.94 92 LYS A N 1
ATOM 745 C CA . LYS A 1 92 ? 5.743 -4.778 17.028 1.00 81.94 92 LYS A CA 1
ATOM 746 C C . LYS A 1 92 ? 5.763 -4.203 15.609 1.00 81.94 92 LYS A C 1
ATOM 748 O O . LYS A 1 92 ? 6.778 -4.339 14.934 1.00 81.94 92 LYS A O 1
ATOM 753 N N . TYR A 1 93 ? 4.689 -3.540 15.179 1.00 87.88 93 TYR A N 1
ATOM 754 C CA . TYR A 1 93 ? 4.563 -2.952 13.841 1.00 87.88 93 TYR A CA 1
ATOM 755 C C . TYR A 1 93 ? 5.498 -1.754 13.739 1.00 87.88 93 TYR A C 1
ATOM 757 O O . TYR A 1 93 ? 6.348 -1.709 12.853 1.00 87.88 93 TYR A O 1
ATOM 765 N N . SER A 1 94 ? 5.455 -0.871 14.736 1.00 87.25 94 SER A N 1
ATOM 766 C CA . SER A 1 94 ? 6.339 0.287 14.855 1.00 87.25 94 SER A CA 1
ATOM 767 C C . SER A 1 94 ? 7.816 -0.109 14.819 1.00 87.25 94 SER A C 1
ATOM 769 O O . SER A 1 94 ? 8.606 0.483 14.086 1.00 87.25 94 SER A O 1
ATOM 771 N N . THR A 1 95 ? 8.199 -1.177 15.522 1.00 90.25 95 THR A N 1
ATOM 772 C CA . THR A 1 95 ? 9.574 -1.702 15.508 1.00 90.25 95 THR A CA 1
ATOM 773 C C . THR A 1 95 ? 9.988 -2.216 14.129 1.00 90.25 95 THR A C 1
ATOM 775 O O . THR A 1 95 ? 11.103 -1.939 13.680 1.00 90.25 95 THR A O 1
ATOM 778 N N . VAL A 1 96 ? 9.111 -2.962 13.451 1.00 92.94 96 VAL A N 1
ATOM 779 C CA . VAL A 1 96 ? 9.387 -3.524 12.120 1.00 92.94 96 VAL A CA 1
ATOM 780 C C . VAL A 1 96 ? 9.492 -2.414 11.074 1.00 92.94 96 VAL A C 1
ATOM 782 O O . VAL A 1 96 ? 10.478 -2.377 10.338 1.00 92.94 96 VAL A O 1
ATOM 785 N N . VAL A 1 97 ? 8.558 -1.459 11.073 1.00 92.25 97 VAL A N 1
ATOM 786 C CA . VAL A 1 97 ? 8.572 -0.285 10.186 1.00 92.25 97 VAL A CA 1
ATOM 787 C C . VAL A 1 97 ? 9.839 0.547 10.407 1.00 92.25 97 VAL A C 1
ATOM 789 O O . VAL A 1 97 ? 10.583 0.800 9.459 1.00 92.25 97 VAL A O 1
ATOM 792 N N . LYS A 1 98 ? 10.167 0.888 11.663 1.00 93.81 98 LYS A N 1
ATOM 793 C CA . LYS A 1 98 ? 11.402 1.614 12.017 1.00 93.81 98 LYS A CA 1
ATOM 794 C C . LYS A 1 98 ? 12.657 0.904 11.514 1.00 93.81 98 LYS A C 1
ATOM 796 O O . LYS A 1 98 ? 13.581 1.556 11.028 1.00 93.81 98 LYS A O 1
ATOM 801 N N . ARG A 1 99 ? 12.721 -0.423 11.663 1.00 95.00 99 ARG A N 1
ATOM 802 C CA . ARG A 1 99 ? 13.857 -1.229 11.197 1.00 95.00 99 ARG A CA 1
ATOM 803 C C . ARG A 1 99 ? 13.955 -1.215 9.672 1.00 95.00 99 ARG A C 1
ATOM 805 O O . ARG A 1 99 ? 15.056 -1.019 9.166 1.00 95.00 99 ARG A O 1
ATOM 812 N N . SER A 1 100 ? 12.835 -1.387 8.970 1.00 95.31 100 SER A N 1
ATOM 813 C CA . SER A 1 100 ? 12.789 -1.398 7.504 1.00 95.31 100 SER A CA 1
ATOM 814 C C . SER A 1 100 ? 13.278 -0.075 6.912 1.00 95.31 100 SER A C 1
ATOM 816 O O . SER A 1 100 ? 14.190 -0.076 6.088 1.00 95.31 100 SER A O 1
ATOM 818 N N . ILE A 1 101 ? 12.773 1.060 7.416 1.00 94.44 101 ILE A N 1
ATOM 819 C CA . ILE A 1 101 ? 13.174 2.401 6.956 1.00 94.44 101 ILE A CA 1
ATOM 820 C C . ILE A 1 101 ? 14.682 2.600 7.110 1.00 94.44 101 ILE A C 1
ATOM 822 O O . ILE A 1 101 ? 15.362 2.960 6.150 1.00 94.44 101 ILE A O 1
ATOM 826 N N . ARG A 1 102 ? 15.222 2.321 8.307 1.00 94.56 102 ARG A N 1
ATOM 827 C CA . ARG A 1 102 ? 16.661 2.464 8.579 1.00 94.56 102 ARG A CA 1
ATOM 828 C C . ARG A 1 102 ? 17.493 1.589 7.648 1.00 94.56 102 ARG A C 1
ATOM 830 O O . ARG A 1 102 ? 18.415 2.088 7.018 1.00 94.56 102 ARG A O 1
ATOM 837 N N . ALA A 1 103 ? 17.139 0.310 7.520 1.00 95.31 103 ALA A N 1
ATOM 838 C CA . ALA A 1 103 ? 17.856 -0.616 6.650 1.00 95.31 103 ALA A CA 1
ATOM 839 C C . ALA A 1 103 ? 17.826 -0.164 5.181 1.00 95.31 103 ALA A C 1
ATOM 841 O O . ALA A 1 103 ? 18.837 -0.242 4.486 1.00 95.31 103 ALA A O 1
ATOM 842 N N . LYS A 1 104 ? 16.684 0.341 4.703 1.00 94.69 104 LYS A N 1
ATOM 843 C CA . LYS A 1 104 ? 16.541 0.775 3.313 1.00 94.69 104 LYS A CA 1
ATOM 844 C C . LYS A 1 104 ? 17.341 2.042 3.013 1.00 94.69 104 LYS A C 1
ATOM 846 O O . LYS A 1 104 ? 17.989 2.092 1.970 1.00 94.69 104 LYS A O 1
ATOM 851 N N . ILE A 1 105 ? 17.349 3.015 3.926 1.00 95.12 105 ILE A N 1
ATOM 852 C CA . ILE A 1 105 ? 18.168 4.231 3.804 1.00 95.12 105 ILE A CA 1
ATOM 853 C C . ILE A 1 105 ? 19.658 3.874 3.752 1.00 95.12 105 ILE A C 1
ATOM 855 O O . ILE A 1 105 ? 20.357 4.328 2.848 1.00 95.12 105 ILE A O 1
ATOM 859 N N . GLU A 1 106 ? 20.133 3.021 4.663 1.00 94.38 106 GLU A N 1
ATOM 860 C CA . GLU A 1 106 ? 21.535 2.582 4.686 1.00 94.38 106 GLU A CA 1
ATOM 861 C C . GLU A 1 106 ? 21.930 1.845 3.399 1.00 94.38 106 GLU A C 1
ATOM 863 O O . GLU A 1 106 ? 22.971 2.134 2.810 1.00 94.38 106 GLU A O 1
ATOM 868 N N . ASN A 1 107 ? 21.068 0.956 2.896 1.00 93.62 107 ASN A N 1
ATOM 869 C CA . ASN A 1 107 ? 21.315 0.256 1.635 1.00 93.62 107 ASN A CA 1
ATOM 870 C C . ASN A 1 107 ? 21.407 1.225 0.447 1.00 93.62 107 ASN A C 1
ATOM 872 O O . ASN A 1 107 ? 22.305 1.094 -0.382 1.00 93.62 107 ASN A O 1
ATOM 876 N N . ILE A 1 108 ? 20.517 2.221 0.373 1.00 92.38 108 ILE A N 1
ATOM 877 C CA . ILE A 1 108 ? 20.544 3.226 -0.700 1.00 92.38 108 ILE A CA 1
ATOM 878 C C . ILE A 1 108 ? 21.838 4.050 -0.642 1.00 92.38 108 ILE A C 1
ATOM 880 O O . ILE A 1 108 ? 22.484 4.232 -1.675 1.00 92.38 108 ILE A O 1
ATOM 884 N N . LYS A 1 109 ? 22.264 4.475 0.554 1.00 91.81 109 LYS A N 1
ATOM 885 C CA . LYS A 1 109 ? 23.538 5.186 0.748 1.00 91.81 109 LYS A CA 1
ATOM 886 C C . LYS A 1 109 ? 24.744 4.323 0.367 1.00 91.81 109 LYS A C 1
ATOM 888 O O . LYS A 1 109 ? 25.682 4.801 -0.270 1.00 91.81 109 LYS A O 1
ATOM 893 N N . ALA A 1 110 ? 24.735 3.040 0.725 1.00 90.44 110 ALA A N 1
ATOM 894 C CA . ALA A 1 110 ? 25.802 2.107 0.369 1.00 90.44 110 ALA A CA 1
ATOM 895 C C . ALA A 1 110 ? 25.906 1.897 -1.153 1.00 90.44 110 ALA A C 1
ATOM 897 O O . ALA A 1 110 ? 27.012 1.876 -1.700 1.00 90.44 110 ALA A O 1
ATOM 898 N N . GLU A 1 111 ? 24.769 1.792 -1.851 1.00 87.75 111 GLU A N 1
ATOM 899 C CA . GLU A 1 111 ? 24.726 1.720 -3.316 1.00 87.75 111 GLU A CA 1
ATOM 900 C C . GLU A 1 111 ? 25.356 2.959 -3.969 1.00 87.75 111 GLU A C 1
ATOM 902 O O . GLU A 1 111 ? 26.099 2.829 -4.943 1.00 87.75 111 GLU A O 1
ATOM 907 N N . GLU A 1 112 ? 25.101 4.153 -3.430 1.00 84.19 112 GLU A N 1
ATOM 908 C CA . GLU A 1 112 ? 25.654 5.411 -3.947 1.00 84.19 112 GLU A CA 1
ATOM 909 C C . GLU A 1 112 ? 27.178 5.482 -3.758 1.00 84.19 112 GLU A C 1
ATOM 911 O O . GLU A 1 112 ? 27.906 5.694 -4.734 1.00 84.19 112 GLU A O 1
ATOM 916 N N . ASN A 1 113 ? 27.679 5.124 -2.574 1.00 80.00 113 ASN A N 1
ATOM 917 C CA . ASN A 1 113 ? 29.117 5.043 -2.285 1.00 80.00 113 ASN A CA 1
ATOM 918 C C . ASN A 1 113 ? 29.868 4.048 -3.199 1.00 80.00 113 ASN A C 1
ATOM 920 O O . ASN A 1 113 ? 31.003 4.292 -3.624 1.00 80.00 113 ASN A O 1
ATOM 924 N N . LEU A 1 114 ? 29.244 2.914 -3.545 1.00 76.19 114 LEU A N 1
ATOM 925 C CA . LEU A 1 114 ? 29.807 1.937 -4.488 1.00 76.19 114 LEU A CA 1
ATOM 926 C C . LEU A 1 114 ? 29.877 2.484 -5.922 1.00 76.19 114 LEU A C 1
ATOM 928 O O . LEU A 1 114 ? 30.796 2.142 -6.673 1.00 76.19 114 LEU A O 1
ATOM 932 N N . THR A 1 115 ? 28.927 3.335 -6.320 1.00 69.56 115 THR A N 1
ATOM 933 C CA . THR A 1 115 ? 28.949 3.976 -7.644 1.00 69.56 115 THR A CA 1
ATOM 934 C C . THR A 1 115 ? 30.005 5.074 -7.759 1.00 69.56 115 THR A C 1
ATOM 936 O O . THR A 1 115 ? 30.591 5.231 -8.833 1.00 69.56 115 THR A O 1
ATOM 939 N N . GLU A 1 116 ? 30.318 5.775 -6.669 1.00 64.69 116 GLU A N 1
ATOM 940 C CA . GLU A 1 116 ? 31.383 6.786 -6.628 1.00 64.69 116 GLU A CA 1
ATOM 941 C C . GLU A 1 116 ? 32.783 6.163 -6.681 1.00 64.69 116 GLU A C 1
ATOM 943 O O . GLU A 1 116 ? 33.612 6.579 -7.495 1.00 64.69 116 GLU A O 1
ATOM 948 N N . LYS A 1 117 ? 33.030 5.079 -5.929 1.00 61.25 117 LYS A N 1
ATOM 949 C CA . LYS A 1 117 ? 34.313 4.347 -5.987 1.00 61.25 117 LYS A CA 1
ATOM 950 C C . LYS A 1 117 ? 34.619 3.784 -7.382 1.00 61.25 117 LYS A C 1
ATOM 952 O O . LYS A 1 117 ? 35.767 3.814 -7.822 1.00 61.25 117 LYS A O 1
ATOM 957 N N . LYS A 1 118 ? 33.600 3.332 -8.125 1.00 60.50 118 LYS A N 1
ATOM 958 C CA . LYS A 1 118 ? 33.756 2.870 -9.521 1.00 60.50 118 LYS A CA 1
ATOM 959 C C . LYS A 1 118 ? 34.077 4.000 -10.509 1.00 60.50 118 LYS A C 1
ATOM 961 O O . LYS A 1 118 ? 34.684 3.734 -11.543 1.00 60.50 118 LYS A O 1
ATOM 966 N N . ARG A 1 119 ? 33.686 5.246 -10.215 1.00 56.47 119 ARG A N 1
ATOM 967 C CA . ARG A 1 119 ? 34.025 6.428 -11.029 1.00 56.47 119 ARG A CA 1
ATOM 968 C C . ARG A 1 119 ? 35.454 6.912 -10.769 1.00 56.47 119 ARG A C 1
ATOM 970 O O . ARG A 1 119 ? 36.130 7.292 -11.717 1.00 56.47 119 ARG A O 1
ATOM 977 N N . SER A 1 120 ? 35.927 6.813 -9.526 1.00 52.81 120 SER A N 1
ATOM 978 C CA . SER A 1 120 ? 37.294 7.177 -9.122 1.00 52.81 120 SER A CA 1
ATOM 979 C C . SER A 1 120 ? 38.377 6.301 -9.777 1.00 52.81 120 SER A C 1
ATOM 981 O O . SER A 1 120 ? 39.342 6.834 -10.323 1.00 52.81 120 SER A O 1
ATOM 983 N N . HIS A 1 121 ? 38.199 4.976 -9.839 1.00 53.06 121 HIS A N 1
ATOM 984 C CA . HIS A 1 121 ? 39.208 4.078 -10.430 1.00 53.06 121 HIS A CA 1
ATOM 985 C C . HIS A 1 121 ? 39.364 4.181 -11.957 1.00 53.06 121 HIS A C 1
ATOM 987 O O . HIS A 1 121 ? 40.319 3.635 -12.503 1.00 53.06 121 HIS A O 1
ATOM 993 N N . LYS A 1 122 ? 38.469 4.884 -12.665 1.00 49.62 122 LYS A N 1
ATOM 994 C CA . LYS A 1 122 ? 38.557 5.042 -14.126 1.00 49.62 122 LYS A CA 1
ATOM 995 C C . LYS A 1 122 ? 39.399 6.250 -14.569 1.00 49.62 122 LYS A C 1
ATOM 997 O O . LYS A 1 122 ? 39.734 6.334 -15.744 1.00 49.62 122 LYS A O 1
ATOM 1002 N N . SER A 1 123 ? 39.776 7.147 -13.652 1.00 44.97 123 SER A N 1
ATOM 1003 C CA . SER A 1 123 ? 40.540 8.370 -13.968 1.00 44.97 123 SER A CA 1
ATOM 1004 C C . SER A 1 123 ? 42.044 8.299 -13.664 1.00 44.97 123 SER A C 1
ATOM 1006 O O . SER A 1 123 ? 42.736 9.286 -13.871 1.00 44.97 123 SER A O 1
ATOM 1008 N N . SER A 1 124 ? 42.576 7.156 -13.215 1.00 44.97 124 SER A N 1
ATOM 1009 C CA . SER A 1 124 ? 43.985 7.006 -12.799 1.00 44.97 124 SER A CA 1
ATOM 1010 C C . SER A 1 124 ? 44.773 6.030 -13.690 1.00 44.97 124 SER A C 1
ATOM 1012 O O . SER A 1 124 ? 45.393 5.087 -13.202 1.00 44.97 124 SER A O 1
ATOM 1014 N N . SER A 1 125 ? 44.747 6.229 -15.008 1.00 38.88 125 SER A N 1
ATOM 1015 C CA . SER A 1 125 ? 45.678 5.560 -15.931 1.00 38.88 125 SER A CA 1
ATOM 1016 C C . SER A 1 125 ? 46.049 6.512 -17.076 1.00 38.88 125 SER A C 1
ATOM 1018 O O . SER A 1 125 ? 45.455 6.503 -18.148 1.00 38.88 125 SER A O 1
ATOM 1020 N N . PHE A 1 126 ? 46.984 7.410 -16.763 1.00 32.41 126 PHE A N 1
ATOM 1021 C CA . PHE A 1 126 ? 47.706 8.363 -17.622 1.00 32.41 126 PHE A CA 1
ATOM 1022 C C . PHE A 1 126 ? 48.942 8.718 -16.756 1.00 32.41 126 PHE A C 1
ATOM 1024 O O . PHE A 1 126 ? 48.734 9.174 -15.635 1.00 32.41 126 PHE A O 1
ATOM 1031 N N . TYR A 1 127 ? 50.216 8.411 -17.031 1.00 29.30 127 TYR A N 1
ATOM 1032 C CA . TYR A 1 127 ? 51.031 8.252 -18.245 1.00 29.30 127 TYR A CA 1
ATOM 1033 C C . TYR A 1 127 ? 52.168 7.223 -18.019 1.00 29.30 127 TYR A C 1
ATOM 1035 O O . TYR A 1 127 ? 52.577 7.041 -16.874 1.00 29.30 127 TYR A O 1
ATOM 1043 N N . ALA A 1 128 ? 52.735 6.658 -19.094 1.00 30.59 128 ALA A N 1
ATOM 1044 C CA . ALA A 1 128 ? 54.184 6.663 -19.383 1.00 30.59 128 ALA A CA 1
ATOM 1045 C C . ALA A 1 128 ? 54.433 6.052 -20.778 1.00 30.59 128 ALA A C 1
ATOM 1047 O O . ALA A 1 128 ? 54.029 4.921 -21.045 1.00 30.59 128 ALA A O 1
ATOM 1048 N N . GLU A 1 129 ? 55.041 6.841 -21.660 1.00 31.45 129 GLU A N 1
ATOM 1049 C CA . GLU A 1 129 ? 55.539 6.453 -22.983 1.00 31.45 129 GLU A CA 1
ATOM 1050 C C . GLU A 1 129 ? 56.809 5.600 -22.830 1.00 31.45 129 GLU A C 1
ATOM 1052 O O . GLU A 1 129 ? 57.620 5.901 -21.958 1.00 31.45 129 GLU A O 1
ATOM 1057 N N . ASP A 1 130 ? 56.992 4.570 -23.665 1.00 30.19 130 ASP A N 1
ATOM 1058 C CA . ASP A 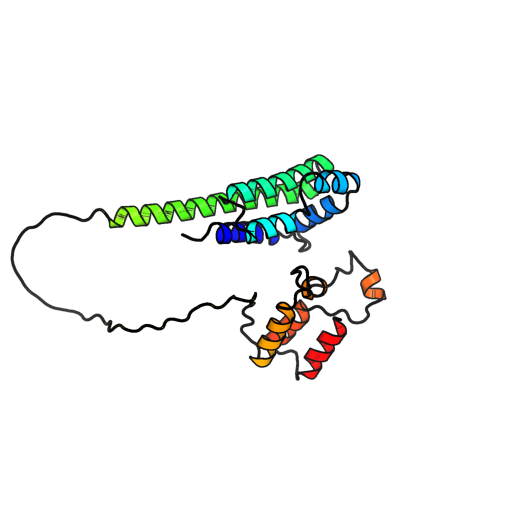1 130 ? 58.262 4.370 -24.374 1.00 30.19 130 ASP A CA 1
ATOM 1059 C C . ASP A 1 130 ? 58.149 3.340 -25.512 1.00 30.19 130 ASP A C 1
ATOM 1061 O O . ASP A 1 130 ? 57.295 2.453 -25.532 1.00 30.19 130 ASP A O 1
ATOM 1065 N N . GLU A 1 131 ? 59.013 3.567 -26.491 1.00 30.00 131 GLU A N 1
ATOM 1066 C CA . GLU A 1 131 ? 59.071 3.068 -27.860 1.00 30.00 131 GLU A CA 1
ATOM 1067 C C . GLU A 1 131 ? 59.355 1.561 -28.076 1.00 30.00 131 GLU A C 1
ATOM 1069 O O . GLU A 1 131 ? 60.019 0.892 -27.288 1.00 30.00 131 GLU A O 1
ATOM 1074 N N . ALA A 1 132 ? 58.976 1.135 -29.292 1.00 29.67 132 ALA A N 1
ATOM 1075 C CA . ALA A 1 132 ? 59.589 0.118 -30.160 1.00 29.67 132 ALA A CA 1
ATOM 1076 C C . ALA A 1 132 ? 59.062 -1.343 -30.194 1.00 29.67 132 ALA A C 1
ATOM 1078 O O . ALA A 1 132 ? 59.167 -2.128 -29.257 1.00 29.67 132 ALA A O 1
ATOM 1079 N N . SER A 1 133 ? 58.710 -1.720 -31.435 1.00 29.83 133 SER A N 1
ATOM 1080 C CA . SER A 1 133 ? 58.720 -3.040 -32.106 1.00 29.83 133 SER A CA 1
ATOM 1081 C C . SER A 1 133 ? 57.494 -3.987 -32.051 1.00 29.83 133 SER A C 1
ATOM 1083 O O . SER A 1 133 ? 57.154 -4.596 -31.046 1.00 29.83 133 SER A O 1
ATOM 1085 N N . ASP A 1 134 ? 56.890 -4.098 -33.242 1.00 27.73 134 ASP A N 1
ATOM 1086 C CA . ASP A 1 134 ? 55.919 -5.045 -33.840 1.00 27.73 134 ASP A CA 1
ATOM 1087 C C . ASP A 1 134 ? 56.428 -6.518 -33.904 1.00 27.73 134 ASP A C 1
ATOM 1089 O O . ASP A 1 134 ? 57.617 -6.717 -33.638 1.00 27.73 134 ASP A O 1
ATOM 1093 N N . PRO A 1 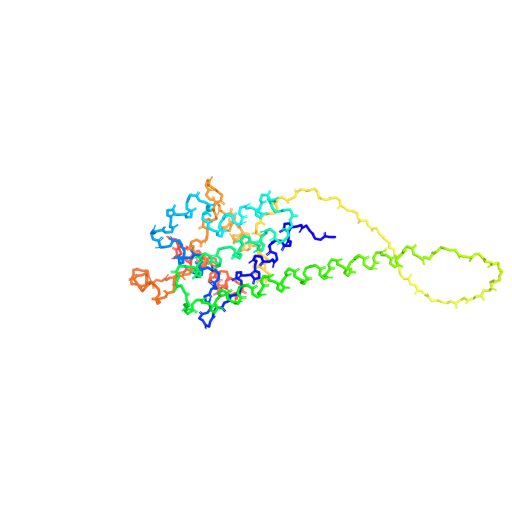135 ? 55.705 -7.552 -34.426 1.00 43.66 135 PRO A N 1
ATOM 1094 C CA . PRO A 1 135 ? 54.260 -7.880 -34.533 1.00 43.66 135 PRO A CA 1
ATOM 1095 C C . PRO A 1 135 ? 53.902 -9.265 -33.916 1.00 43.66 135 PRO A C 1
ATOM 1097 O O . PRO A 1 135 ? 54.768 -10.113 -33.721 1.00 43.66 135 PRO A O 1
ATOM 1100 N N . THR A 1 136 ? 52.606 -9.584 -33.744 1.00 26.00 136 THR A N 1
ATOM 1101 C CA . THR A 1 136 ? 51.880 -10.664 -34.486 1.00 26.00 136 THR A CA 1
ATOM 1102 C C . THR A 1 136 ? 50.586 -11.172 -33.806 1.00 26.00 136 THR A C 1
ATOM 1104 O O . THR A 1 136 ? 50.589 -11.694 -32.701 1.00 26.00 136 THR A O 1
ATOM 1107 N N . ILE A 1 137 ? 49.489 -11.065 -34.574 1.00 27.44 137 ILE A N 1
ATOM 1108 C CA . ILE A 1 137 ? 48.437 -12.068 -34.863 1.00 27.44 137 ILE A CA 1
ATOM 1109 C C . ILE A 1 137 ? 47.665 -12.712 -33.688 1.00 27.44 137 ILE A C 1
ATOM 1111 O O . ILE A 1 137 ? 48.152 -13.629 -33.038 1.00 27.44 137 ILE A O 1
ATOM 1115 N N . SER A 1 138 ? 46.370 -12.375 -33.558 1.00 26.16 138 SER A N 1
ATOM 1116 C CA . SER A 1 138 ? 45.197 -13.252 -33.834 1.00 26.16 138 SER A CA 1
ATOM 1117 C C . SER A 1 138 ? 43.946 -12.857 -33.031 1.00 26.16 138 SER A C 1
ATOM 1119 O O . SER A 1 138 ? 44.027 -12.551 -31.847 1.00 26.16 138 SER A O 1
ATOM 1121 N N . GLY A 1 139 ? 42.774 -12.961 -33.670 1.00 26.02 139 GLY A N 1
ATOM 1122 C CA . GLY A 1 139 ? 41.513 -13.259 -32.979 1.00 26.02 139 GLY A CA 1
ATOM 1123 C C . GLY A 1 139 ? 40.439 -12.173 -33.018 1.00 26.02 139 GLY A C 1
ATOM 1124 O O . GLY A 1 139 ? 40.498 -11.192 -32.288 1.00 26.02 139 GLY A O 1
ATOM 1125 N N . ASP A 1 140 ? 39.429 -12.414 -33.849 1.00 25.48 140 ASP A N 1
ATOM 1126 C CA . ASP A 1 140 ? 38.214 -11.636 -34.081 1.00 25.48 140 ASP A CA 1
ATOM 1127 C C . ASP A 1 140 ? 37.476 -11.115 -32.834 1.00 25.48 140 ASP A C 1
ATOM 1129 O O . ASP A 1 140 ? 37.226 -11.842 -31.872 1.00 25.48 140 ASP A O 1
ATOM 1133 N N . SER A 1 141 ? 36.947 -9.889 -32.929 1.00 27.06 141 SER A N 1
ATOM 1134 C CA . SER A 1 141 ? 35.670 -9.564 -32.290 1.00 27.06 141 SER A CA 1
ATOM 1135 C C . SER A 1 141 ? 34.828 -8.604 -33.134 1.00 27.06 141 SER A C 1
ATOM 1137 O O . SER A 1 141 ? 35.237 -7.530 -33.571 1.00 27.06 141 SER A O 1
ATOM 1139 N N . VAL A 1 142 ? 33.607 -9.079 -33.351 1.00 28.88 142 VAL A N 1
ATOM 1140 C CA . VAL A 1 142 ? 32.394 -8.402 -33.797 1.00 28.88 142 VAL A CA 1
ATOM 1141 C C . VAL A 1 142 ? 32.230 -7.038 -33.115 1.00 28.88 142 VAL A C 1
ATOM 1143 O O . VAL A 1 142 ? 32.408 -6.944 -31.909 1.00 28.88 142 VAL A O 1
ATOM 1146 N N . ILE A 1 143 ? 31.831 -6.013 -33.879 1.00 29.83 143 ILE A N 1
ATOM 1147 C CA . ILE A 1 143 ? 30.727 -5.064 -33.605 1.00 29.83 143 ILE A CA 1
ATOM 1148 C C . ILE A 1 143 ? 30.685 -4.084 -34.783 1.00 29.83 143 ILE A C 1
ATOM 1150 O O . ILE A 1 143 ? 31.536 -3.202 -34.913 1.00 29.83 143 ILE A O 1
ATOM 1154 N N . SER A 1 144 ? 29.644 -4.186 -35.613 1.00 29.97 144 SER A N 1
ATOM 1155 C CA . SER A 1 144 ? 29.221 -3.063 -36.446 1.00 29.97 144 SER A CA 1
ATOM 1156 C C . SER A 1 144 ? 27.942 -2.471 -35.872 1.00 29.97 144 SER A C 1
ATOM 1158 O O . SER A 1 144 ? 27.006 -3.164 -35.483 1.00 29.97 144 SER A O 1
ATOM 1160 N N . ARG A 1 145 ? 28.017 -1.155 -35.716 1.00 32.34 145 ARG A N 1
ATOM 1161 C CA . ARG A 1 145 ? 27.163 -0.268 -34.930 1.00 32.34 145 ARG A CA 1
ATOM 1162 C C . ARG A 1 145 ? 25.917 0.146 -35.724 1.00 32.34 145 ARG A C 1
ATOM 1164 O O . ARG A 1 145 ? 25.800 -0.163 -36.907 1.00 32.34 145 ARG A O 1
ATOM 1171 N N . LYS A 1 146 ? 25.179 1.084 -35.099 1.00 32.59 146 LYS A N 1
ATOM 1172 C CA . LYS A 1 146 ? 24.300 2.126 -35.685 1.00 32.59 146 LYS A CA 1
ATOM 1173 C C . LYS A 1 146 ? 22.860 1.648 -35.956 1.00 32.59 146 LYS A C 1
ATOM 1175 O O . LYS A 1 146 ? 22.684 0.568 -36.482 1.00 32.59 146 LYS A O 1
ATOM 1180 N N . ARG A 1 147 ? 21.768 2.375 -35.681 1.00 29.61 147 ARG A N 1
ATOM 1181 C CA . ARG A 1 147 ? 21.403 3.787 -35.379 1.00 29.61 147 ARG A CA 1
ATOM 1182 C C . ARG A 1 147 ? 20.110 3.703 -34.525 1.00 29.61 147 ARG A C 1
ATOM 1184 O O . ARG A 1 147 ? 19.377 2.742 -34.676 1.00 29.61 147 ARG A O 1
ATOM 1191 N N . GLY A 1 148 ? 19.828 4.558 -33.543 1.00 31.42 148 GLY A N 1
ATOM 1192 C CA . GLY A 1 148 ? 19.406 5.949 -33.716 1.00 31.42 148 GLY A CA 1
ATOM 1193 C C . GLY A 1 148 ? 17.907 6.048 -34.043 1.00 31.42 148 GLY A C 1
ATOM 1194 O O . GLY A 1 148 ? 17.551 5.872 -35.200 1.00 31.42 148 GLY A O 1
ATOM 1195 N N . ALA A 1 149 ? 17.063 6.374 -33.056 1.00 30.05 149 ALA A N 1
ATOM 1196 C CA . ALA A 1 149 ? 15.748 6.987 -33.271 1.00 30.05 149 ALA A CA 1
ATOM 1197 C C . ALA A 1 149 ? 15.298 7.750 -32.010 1.00 30.05 149 ALA A C 1
ATOM 1199 O O . ALA A 1 149 ? 15.166 7.176 -30.932 1.00 30.05 149 ALA A O 1
ATOM 1200 N N . ASN A 1 150 ? 15.096 9.058 -32.170 1.00 40.19 150 ASN A N 1
ATOM 1201 C CA . ASN A 1 150 ? 14.373 9.923 -31.243 1.00 40.19 150 ASN A CA 1
ATOM 1202 C C . ASN A 1 150 ? 12.917 9.456 -31.123 1.00 40.19 150 ASN A C 1
ATOM 1204 O O . ASN A 1 150 ? 12.255 9.336 -32.152 1.00 40.19 150 ASN A O 1
ATOM 1208 N N . ILE A 1 151 ? 12.396 9.320 -29.900 1.00 37.22 151 ILE A N 1
ATOM 1209 C CA . ILE A 1 151 ? 10.964 9.491 -29.624 1.00 37.22 151 ILE A CA 1
ATOM 1210 C C . ILE A 1 151 ? 10.824 10.390 -28.393 1.00 37.22 151 ILE A C 1
ATOM 1212 O O . ILE A 1 151 ? 11.222 10.058 -27.279 1.00 37.22 151 ILE A O 1
ATOM 1216 N N . SER A 1 152 ? 10.293 11.573 -28.661 1.00 32.78 152 SER A N 1
ATOM 1217 C CA . SER A 1 152 ? 9.826 12.595 -27.737 1.00 32.78 152 SER A CA 1
ATOM 1218 C C . SER A 1 152 ? 8.658 12.120 -26.865 1.00 32.78 152 SER A C 1
ATOM 1220 O O . SER A 1 152 ? 7.769 11.438 -27.360 1.00 32.78 152 SER A O 1
ATOM 1222 N N . ALA A 1 153 ? 8.627 12.599 -25.617 1.00 42.81 153 ALA A N 1
ATOM 1223 C CA . ALA A 1 153 ? 7.439 12.865 -24.798 1.00 42.81 153 ALA A CA 1
ATOM 1224 C C . ALA A 1 153 ? 6.293 11.830 -24.840 1.00 42.81 153 ALA A C 1
ATOM 1226 O O . ALA A 1 153 ? 5.334 11.980 -25.593 1.00 42.81 153 ALA A O 1
ATOM 1227 N N . ILE A 1 154 ? 6.312 10.869 -23.912 1.00 38.69 154 ILE A N 1
ATOM 1228 C CA . ILE A 1 154 ? 5.102 10.150 -23.496 1.00 38.69 154 ILE A CA 1
ATOM 1229 C C . ILE A 1 154 ? 4.949 10.325 -21.987 1.00 38.69 154 ILE A C 1
ATOM 1231 O O . ILE A 1 154 ? 5.795 9.934 -21.189 1.00 38.69 154 ILE A O 1
ATOM 1235 N N . LYS A 1 155 ? 3.856 10.987 -21.615 1.00 39.81 155 LYS A N 1
ATOM 1236 C CA . LYS A 1 155 ? 3.351 11.124 -20.251 1.00 39.81 155 LYS A CA 1
ATOM 1237 C C . LYS A 1 155 ? 2.848 9.733 -19.846 1.00 39.81 155 LYS A C 1
ATOM 1239 O O . LYS A 1 155 ? 1.745 9.351 -20.230 1.00 39.81 155 LYS A O 1
ATOM 1244 N N . GLU A 1 156 ? 3.687 8.933 -19.193 1.00 33.47 156 GLU A N 1
ATOM 1245 C CA . GLU A 1 156 ? 3.340 7.548 -18.863 1.00 33.47 156 GLU A CA 1
ATOM 1246 C C . GLU A 1 156 ? 2.166 7.509 -17.873 1.00 33.47 156 GLU A C 1
ATOM 1248 O O . GLU A 1 156 ? 2.255 7.975 -16.736 1.00 33.47 156 GLU A O 1
ATOM 1253 N N . LYS A 1 157 ? 1.036 6.966 -18.344 1.00 38.72 157 LYS A N 1
ATOM 1254 C CA . LYS A 1 157 ? -0.046 6.461 -17.493 1.00 38.72 157 LYS A CA 1
ATOM 1255 C C . LYS A 1 157 ? 0.519 5.348 -16.600 1.00 38.72 157 LYS A C 1
ATOM 1257 O O . LYS A 1 157 ? 1.427 4.645 -17.051 1.00 38.72 157 LYS A O 1
ATOM 1262 N N . PRO A 1 158 ? -0.024 5.134 -15.388 1.00 34.41 158 PRO A N 1
ATOM 1263 C CA . PRO A 1 158 ? 0.366 4.004 -14.557 1.00 34.41 158 PRO A CA 1
ATOM 1264 C C . PRO A 1 158 ? -0.040 2.717 -15.284 1.00 34.41 158 PRO A C 1
ATOM 1266 O O . PRO A 1 158 ? -1.196 2.307 -15.244 1.00 34.41 158 PRO A O 1
ATOM 1269 N N . SER A 1 159 ? 0.903 2.134 -16.020 1.00 41.97 159 SER A N 1
ATOM 1270 C CA . SER A 1 159 ? 0.742 0.854 -16.693 1.00 41.97 159 SER A CA 1
ATOM 1271 C C . SER A 1 159 ? 1.297 -0.212 -15.764 1.00 41.97 159 SER A C 1
ATOM 1273 O O . SER A 1 159 ? 2.469 -0.197 -15.392 1.00 41.97 159 SER A O 1
ATOM 1275 N N . PHE A 1 160 ? 0.434 -1.130 -15.345 1.00 47.75 160 PHE A N 1
ATOM 1276 C CA . PHE A 1 160 ? 0.917 -2.412 -14.857 1.00 47.75 160 PHE A CA 1
ATOM 1277 C C . PHE A 1 160 ? 1.259 -3.233 -16.101 1.00 47.75 160 PHE A C 1
ATOM 1279 O O . PHE A 1 160 ? 0.427 -3.306 -17.008 1.00 47.75 160 PHE A O 1
ATOM 1286 N N . PRO A 1 161 ? 2.453 -3.838 -16.196 1.00 46.56 161 PRO A N 1
ATOM 1287 C CA . PRO A 1 161 ? 2.739 -4.766 -17.275 1.00 46.56 161 PRO A CA 1
ATOM 1288 C C . PRO A 1 161 ? 1.903 -6.029 -17.040 1.00 46.56 161 PRO A C 1
ATOM 1290 O O . PRO A 1 161 ? 2.328 -6.944 -16.336 1.00 46.56 161 PRO A O 1
ATOM 1293 N N . VAL A 1 162 ? 0.690 -6.074 -17.595 1.00 53.62 162 VAL A N 1
ATOM 1294 C CA . VAL A 1 162 ? -0.143 -7.283 -17.624 1.00 53.62 162 VAL A CA 1
ATOM 1295 C C . VAL A 1 162 ? 0.388 -8.177 -18.748 1.00 53.62 162 VAL A C 1
ATOM 1297 O O . VAL A 1 162 ? -0.188 -8.305 -19.814 1.00 53.62 162 VAL A O 1
ATOM 1300 N N . SER A 1 163 ? 1.579 -8.741 -18.553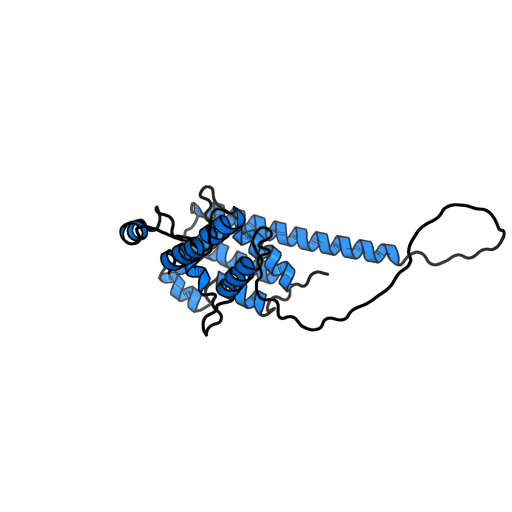 1.00 53.59 163 SER A N 1
ATOM 1301 C CA . SER A 1 163 ? 2.163 -9.670 -19.522 1.00 53.59 163 SER A CA 1
ATOM 1302 C C . SER A 1 163 ? 1.445 -11.017 -19.402 1.00 53.59 163 SER A C 1
ATOM 1304 O O . SER A 1 163 ? 1.691 -11.756 -18.447 1.00 53.59 163 SER A O 1
ATOM 1306 N N . GLY A 1 164 ? 0.523 -11.315 -20.324 1.00 58.53 164 GLY A N 1
ATOM 1307 C CA . GLY A 1 164 ? -0.194 -12.599 -20.369 1.00 58.53 164 GLY A CA 1
ATOM 1308 C C . GLY A 1 164 ? -1.616 -12.574 -20.945 1.00 58.53 164 GLY A C 1
ATOM 1309 O O . GLY A 1 164 ? -2.217 -13.639 -21.067 1.00 58.53 164 GLY A O 1
ATOM 1310 N N . THR A 1 165 ? -2.148 -11.404 -21.297 1.00 63.41 165 THR A N 1
ATOM 1311 C CA . THR A 1 165 ? -3.524 -11.191 -21.783 1.00 63.41 165 THR A CA 1
ATOM 1312 C C . THR A 1 165 ? -3.556 -10.667 -23.221 1.00 63.41 165 THR A C 1
ATOM 1314 O O . THR A 1 165 ? -2.540 -10.235 -23.758 1.00 63.41 165 THR A O 1
ATOM 1317 N N . ASP A 1 166 ? -4.717 -10.7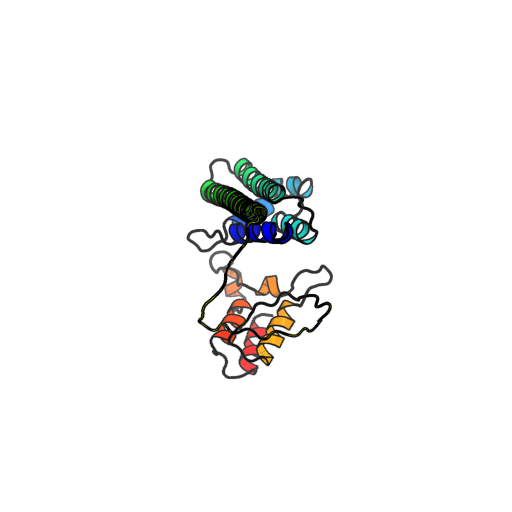52 -23.881 1.00 77.88 166 ASP A N 1
ATOM 1318 C CA . ASP A 1 166 ? -4.906 -10.155 -25.210 1.00 77.88 166 ASP A CA 1
ATOM 1319 C C . ASP A 1 166 ? -4.761 -8.621 -25.142 1.00 77.88 166 ASP A C 1
ATOM 1321 O O . ASP A 1 166 ? -5.232 -7.983 -24.197 1.00 77.88 166 ASP A O 1
ATOM 1325 N N . ALA A 1 167 ? -4.165 -8.015 -26.172 1.00 79.62 167 ALA A N 1
ATOM 1326 C CA . ALA A 1 167 ? -3.884 -6.581 -26.244 1.00 79.62 167 ALA A CA 1
ATOM 1327 C C . ALA A 1 167 ? -5.148 -5.720 -26.065 1.00 79.62 167 ALA A C 1
ATOM 1329 O O . ALA A 1 167 ? -5.097 -4.628 -25.497 1.00 79.62 167 ALA A O 1
ATOM 1330 N N . SER A 1 168 ? -6.301 -6.229 -26.508 1.00 83.38 168 SER A N 1
ATOM 1331 C CA . SER A 1 168 ? -7.597 -5.563 -26.346 1.00 83.38 168 SER A CA 1
ATOM 1332 C C . SER A 1 168 ? -8.086 -5.527 -24.887 1.00 83.38 168 SER A C 1
ATOM 1334 O O . SER A 1 168 ? -8.774 -4.586 -24.475 1.00 83.38 168 SER A O 1
ATOM 1336 N N . ILE A 1 169 ? -7.729 -6.540 -24.090 1.00 83.25 169 ILE A N 1
ATOM 1337 C CA . ILE A 1 169 ? -8.031 -6.633 -22.656 1.00 83.25 169 ILE A CA 1
ATOM 1338 C C . ILE A 1 169 ? -7.060 -5.747 -21.879 1.00 83.25 169 ILE A C 1
ATOM 1340 O O . ILE A 1 169 ? -7.482 -5.026 -20.976 1.00 83.25 169 ILE A O 1
ATOM 1344 N N . ASP A 1 170 ? -5.789 -5.729 -22.272 1.00 81.56 170 ASP A N 1
ATOM 1345 C CA . ASP A 1 170 ? -4.783 -4.849 -21.676 1.00 81.56 170 ASP A CA 1
ATOM 1346 C C . ASP A 1 170 ? -5.156 -3.378 -21.827 1.00 81.56 170 ASP A C 1
ATOM 1348 O O . ASP A 1 170 ? -5.058 -2.602 -20.873 1.00 81.56 170 ASP A O 1
ATOM 1352 N N . GLU A 1 171 ? -5.628 -2.976 -23.007 1.00 86.94 171 GLU A N 1
ATOM 1353 C CA . GLU A 1 171 ? -6.101 -1.614 -23.238 1.00 86.94 171 GLU A CA 1
ATOM 1354 C C . GLU A 1 171 ? -7.294 -1.270 -22.334 1.00 86.94 171 GLU A C 1
ATOM 1356 O O . GLU A 1 171 ? -7.309 -0.201 -21.717 1.00 86.94 171 GLU A O 1
ATOM 1361 N N . LEU A 1 172 ? -8.258 -2.187 -22.192 1.00 86.56 172 LEU A N 1
ATOM 1362 C CA . LEU A 1 172 ? -9.415 -2.011 -21.313 1.00 86.56 172 LEU A CA 1
ATOM 1363 C C . LEU A 1 172 ? -8.993 -1.845 -19.846 1.00 86.56 172 LEU A C 1
ATOM 1365 O O . LEU A 1 172 ? -9.430 -0.902 -19.182 1.00 86.56 172 LEU A O 1
ATOM 1369 N N . LEU A 1 173 ? -8.128 -2.730 -19.343 1.00 87.25 173 LEU A N 1
ATOM 1370 C CA . LEU A 1 173 ? -7.635 -2.675 -17.966 1.00 87.25 173 LEU A CA 1
ATOM 1371 C C . LEU A 1 173 ? -6.890 -1.359 -17.709 1.00 87.25 173 LEU A C 1
ATOM 1373 O O . LEU A 1 173 ? -7.188 -0.661 -16.739 1.00 87.25 173 LEU A O 1
ATOM 1377 N N . ASN A 1 174 ? -6.001 -0.956 -18.619 1.00 85.25 174 ASN A N 1
ATOM 1378 C CA . ASN A 1 174 ? -5.269 0.308 -18.519 1.00 85.25 174 ASN A CA 1
ATOM 1379 C C . ASN A 1 174 ? -6.191 1.536 -18.603 1.00 85.25 174 ASN A C 1
ATOM 1381 O O . ASN A 1 174 ? -5.957 2.540 -17.921 1.00 85.25 174 ASN A O 1
ATOM 1385 N N . LEU A 1 175 ? -7.251 1.480 -19.416 1.00 89.94 175 LEU A N 1
ATOM 1386 C CA . LEU A 1 175 ? -8.238 2.552 -19.516 1.00 89.94 175 LEU A CA 1
ATOM 1387 C C . LEU A 1 175 ? -8.966 2.754 -18.189 1.00 89.94 175 LEU A C 1
ATOM 1389 O O . LEU A 1 175 ? -9.073 3.894 -17.737 1.00 89.94 175 LEU A O 1
ATOM 1393 N N . VAL A 1 176 ? -9.445 1.667 -17.578 1.00 87.38 176 VAL A N 1
ATOM 1394 C CA . VAL A 1 176 ? -10.152 1.693 -16.290 1.00 87.38 176 VAL A CA 1
ATOM 1395 C C . VAL A 1 176 ? -9.229 2.194 -15.179 1.00 87.38 176 VAL A C 1
ATOM 1397 O O . VAL A 1 176 ? -9.616 3.064 -14.402 1.00 87.38 176 VAL A O 1
ATOM 1400 N N . MET A 1 177 ? -7.979 1.728 -15.149 1.00 84.81 177 MET A N 1
ATOM 1401 C CA . MET A 1 177 ? -6.978 2.173 -14.174 1.00 84.81 177 MET A CA 1
ATOM 1402 C C . MET A 1 177 ? -6.635 3.659 -14.279 1.00 84.81 177 MET A C 1
ATOM 1404 O O . MET A 1 177 ? -6.417 4.327 -13.268 1.00 84.81 177 MET A O 1
ATOM 1408 N N . GLY A 1 178 ? -6.599 4.184 -15.503 1.00 84.94 178 GLY A N 1
ATOM 1409 C CA . GLY A 1 178 ? -6.318 5.590 -15.765 1.00 84.94 178 GLY A CA 1
ATOM 1410 C C . GLY A 1 178 ? -7.477 6.536 -15.447 1.00 84.94 178 GLY A C 1
ATOM 1411 O O . GLY A 1 178 ? -7.309 7.745 -15.613 1.00 84.94 178 GLY A O 1
ATOM 1412 N N . LYS A 1 179 ? -8.651 6.034 -15.030 1.00 87.12 179 LYS A N 1
ATOM 1413 C CA . LYS A 1 179 ? -9.777 6.893 -14.649 1.00 87.12 179 LYS A CA 1
ATOM 1414 C C . LYS A 1 179 ? -9.546 7.503 -13.272 1.00 87.12 179 LYS A C 1
ATOM 1416 O O . LYS A 1 179 ? -9.423 6.810 -12.261 1.00 87.12 179 LYS A O 1
ATOM 1421 N N . MET A 1 180 ? -9.516 8.827 -13.268 1.00 87.94 180 MET A N 1
ATOM 1422 C CA . MET A 1 180 ? -9.386 9.660 -12.085 1.00 87.94 180 MET A CA 1
ATOM 1423 C C . MET A 1 180 ? -10.586 10.602 -12.003 1.00 87.94 180 MET A C 1
ATOM 1425 O O . MET A 1 180 ? -11.166 10.953 -13.034 1.00 87.94 180 MET A O 1
ATOM 1429 N N . ASP A 1 181 ? -10.963 10.986 -10.791 1.00 81.44 181 ASP A N 1
ATOM 1430 C CA . ASP A 1 181 ? -11.939 12.050 -10.572 1.00 81.44 181 ASP A CA 1
ATOM 1431 C C . ASP A 1 181 ? -11.334 13.444 -10.835 1.00 81.44 181 ASP A C 1
ATOM 1433 O O . ASP A 1 181 ? -10.157 13.591 -11.179 1.00 81.44 181 ASP A O 1
ATOM 1437 N N . SER A 1 182 ? -12.140 14.494 -10.661 1.00 82.69 182 SER A N 1
ATOM 1438 C CA . SER A 1 182 ? -11.703 15.888 -10.822 1.00 82.69 182 SER A CA 1
ATOM 1439 C C . SER A 1 182 ? -10.620 16.323 -9.829 1.00 82.69 182 SER A C 1
ATOM 1441 O O . SER A 1 182 ? -10.007 17.367 -10.028 1.00 82.69 182 SER A O 1
ATOM 1443 N N . THR A 1 183 ? -10.389 15.551 -8.766 1.00 73.88 183 THR A N 1
ATOM 1444 C CA . THR A 1 183 ? -9.357 15.801 -7.750 1.00 73.88 183 THR A CA 1
ATOM 1445 C C . THR A 1 183 ? -8.051 15.057 -8.050 1.00 73.88 183 THR A C 1
ATOM 1447 O O . THR A 1 183 ? -7.057 15.251 -7.357 1.00 73.88 183 THR A O 1
ATOM 1450 N N . GLY A 1 184 ? -8.027 14.233 -9.107 1.00 77.44 184 GLY A N 1
ATOM 1451 C CA . GLY A 1 184 ? -6.884 13.394 -9.467 1.00 77.44 184 GLY A CA 1
ATOM 1452 C C . GLY A 1 184 ? -6.846 12.056 -8.725 1.00 77.44 184 GLY A C 1
ATOM 1453 O O . GLY A 1 184 ? -5.853 11.333 -8.814 1.00 77.44 184 GLY A O 1
ATOM 1454 N N . TYR A 1 185 ? -7.911 11.694 -8.007 1.00 79.69 185 TYR A N 1
ATOM 1455 C CA . TYR A 1 185 ? -7.985 10.441 -7.271 1.00 79.69 185 TYR A CA 1
ATOM 1456 C C . TYR A 1 185 ? -8.426 9.298 -8.183 1.00 79.69 185 TYR A C 1
ATOM 1458 O O . TYR A 1 185 ? -9.404 9.412 -8.922 1.00 79.69 185 TYR A O 1
ATOM 1466 N N . SER A 1 186 ? -7.714 8.170 -8.140 1.00 82.81 186 SER A N 1
ATOM 1467 C CA . SER A 1 186 ? -8.057 7.007 -8.963 1.00 82.81 186 SER A CA 1
ATOM 1468 C C . SER A 1 186 ? -9.359 6.370 -8.481 1.00 82.81 186 SER A C 1
ATOM 1470 O O . SER A 1 186 ? -9.442 5.870 -7.356 1.00 82.81 186 SER A O 1
ATOM 1472 N N . LEU A 1 187 ? -10.364 6.343 -9.359 1.00 82.75 187 LEU A N 1
ATOM 1473 C CA . LEU A 1 187 ? -11.694 5.815 -9.043 1.00 82.75 187 LEU A CA 1
ATOM 1474 C C . LEU A 1 187 ? -11.651 4.317 -8.727 1.00 82.75 187 LEU A C 1
ATOM 1476 O O . LEU A 1 187 ? -12.395 3.830 -7.878 1.00 82.75 187 LEU A O 1
ATOM 1480 N N . ILE A 1 188 ? -10.728 3.586 -9.358 1.00 86.56 188 ILE A N 1
ATOM 1481 C CA . ILE A 1 188 ? -10.610 2.137 -9.180 1.00 86.56 188 ILE A CA 1
ATOM 1482 C C . ILE A 1 188 ? -10.100 1.748 -7.787 1.00 86.56 188 ILE A C 1
ATOM 1484 O O 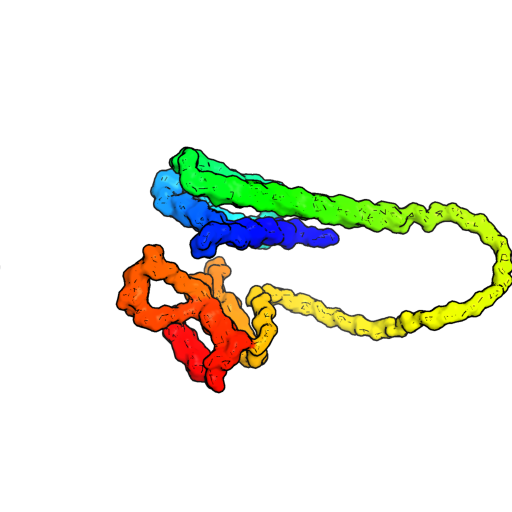. ILE A 1 188 ? -10.243 0.594 -7.388 1.00 86.56 188 ILE A O 1
ATOM 1488 N N . LYS A 1 189 ? -9.527 2.687 -7.017 1.00 84.00 189 LYS A N 1
ATOM 1489 C CA . LYS A 1 189 ? -8.927 2.404 -5.704 1.00 84.00 189 LYS A CA 1
ATOM 1490 C C . LYS A 1 189 ? -9.926 1.785 -4.722 1.00 84.00 189 LYS A C 1
ATOM 1492 O O . LYS A 1 189 ? -9.546 0.887 -3.976 1.00 84.00 189 LYS A O 1
ATOM 1497 N N . TYR A 1 190 ? -11.189 2.209 -4.757 1.00 82.56 190 TYR A N 1
ATOM 1498 C CA . TYR A 1 190 ? -12.246 1.679 -3.886 1.00 82.56 190 TYR A CA 1
ATOM 1499 C C . TYR A 1 190 ? -12.692 0.264 -4.266 1.00 82.56 190 TYR A C 1
ATOM 1501 O O . TYR A 1 190 ? -13.107 -0.506 -3.407 1.00 82.56 190 TYR A O 1
ATOM 1509 N N . PHE A 1 191 ? -12.541 -0.098 -5.537 1.00 87.44 191 PHE A N 1
ATOM 1510 C CA . PHE A 1 191 ? -12.939 -1.397 -6.078 1.00 87.44 191 PHE A CA 1
ATOM 1511 C C . PHE A 1 191 ? -11.752 -2.356 -6.240 1.00 87.44 191 PHE A C 1
ATOM 1513 O O . PHE A 1 191 ? -11.903 -3.501 -6.672 1.00 87.44 191 PHE A O 1
ATOM 1520 N N . HIS A 1 192 ? -10.539 -1.907 -5.897 1.00 86.75 192 HIS A N 1
ATOM 1521 C CA . HIS A 1 192 ? -9.323 -2.673 -6.134 1.00 86.75 192 HIS A CA 1
ATOM 1522 C C . HIS A 1 192 ? -9.265 -3.960 -5.303 1.00 86.75 192 HIS A C 1
ATOM 1524 O O . HIS A 1 192 ? -8.879 -5.015 -5.817 1.00 86.75 192 HIS A O 1
ATOM 1530 N N . ARG A 1 193 ? -9.683 -3.902 -4.033 1.00 87.00 193 ARG A N 1
ATOM 1531 C CA . ARG A 1 193 ? -9.755 -5.049 -3.115 1.00 87.00 193 ARG A CA 1
ATOM 1532 C C . ARG A 1 193 ? -11.047 -4.996 -2.305 1.00 87.00 193 ARG A C 1
ATOM 1534 O O . ARG A 1 193 ? -11.472 -3.923 -1.896 1.00 87.00 193 ARG A O 1
ATOM 1541 N N . LEU A 1 194 ? -11.630 -6.165 -2.046 1.00 84.75 194 LEU A N 1
ATOM 1542 C CA . LEU A 1 194 ? -12.813 -6.280 -1.196 1.00 84.75 194 LEU A CA 1
ATOM 1543 C C . LEU A 1 194 ? -12.462 -6.048 0.283 1.00 84.75 194 LEU A C 1
ATOM 1545 O O . LEU A 1 194 ? -11.376 -6.451 0.718 1.00 84.75 194 LEU A O 1
ATOM 1549 N N . PRO A 1 195 ? -13.392 -5.498 1.086 1.00 83.31 195 PRO A N 1
ATOM 1550 C CA . PRO A 1 195 ? -13.282 -5.516 2.541 1.00 83.31 195 PRO A CA 1
ATOM 1551 C C . PRO A 1 195 ? -13.124 -6.949 3.053 1.00 83.31 195 PRO A C 1
ATOM 1553 O O . PRO A 1 195 ? -13.714 -7.877 2.509 1.00 83.31 195 PRO A O 1
ATOM 1556 N N . THR A 1 196 ? -12.365 -7.183 4.120 1.00 82.31 196 THR A N 1
ATOM 1557 C CA . THR A 1 196 ? -12.303 -8.538 4.696 1.00 82.31 196 THR A CA 1
ATOM 1558 C C . THR A 1 196 ? -13.610 -8.872 5.419 1.00 82.31 196 THR A C 1
ATOM 1560 O O . THR A 1 196 ? -14.130 -8.046 6.168 1.00 82.31 196 THR A O 1
ATOM 1563 N N . ARG A 1 197 ? -14.108 -10.110 5.270 1.00 80.38 197 ARG A N 1
ATOM 1564 C CA . ARG A 1 197 ? -15.338 -10.590 5.944 1.00 80.38 197 ARG A CA 1
ATOM 1565 C C . ARG A 1 197 ? -15.330 -10.383 7.461 1.00 80.38 197 ARG A C 1
ATOM 1567 O O . ARG A 1 197 ? -16.377 -10.200 8.057 1.00 80.38 197 ARG A O 1
ATOM 1574 N N . ARG A 1 198 ? -14.147 -10.406 8.082 1.00 77.62 198 ARG A N 1
ATOM 1575 C CA . ARG A 1 198 ? -13.975 -10.175 9.522 1.00 77.62 198 ARG A CA 1
ATOM 1576 C C . ARG A 1 198 ? -14.177 -8.710 9.920 1.00 77.62 198 ARG A C 1
ATOM 1578 O O . ARG A 1 198 ? -14.660 -8.457 11.014 1.00 77.62 198 ARG A O 1
ATOM 1585 N N . LYS A 1 199 ? -13.738 -7.767 9.079 1.00 75.06 199 LYS A N 1
ATOM 1586 C CA . LYS A 1 199 ? -13.784 -6.324 9.373 1.00 75.06 199 LYS A CA 1
ATOM 1587 C C . LYS A 1 199 ? -15.103 -5.682 8.942 1.00 75.06 199 LYS A C 1
ATOM 1589 O O . LYS A 1 199 ? -15.462 -4.665 9.510 1.00 75.06 199 LYS A O 1
ATOM 1594 N N . CYS A 1 200 ? -15.781 -6.254 7.948 1.00 78.06 200 CYS A N 1
ATOM 1595 C CA . CYS A 1 200 ? -17.060 -5.757 7.445 1.00 78.06 200 CYS A CA 1
ATOM 1596 C C . CYS A 1 200 ? -17.947 -6.943 7.024 1.00 78.06 200 CYS A C 1
ATOM 1598 O O . CYS A 1 200 ? -18.072 -7.230 5.830 1.00 78.06 200 CYS A O 1
ATOM 1600 N N . PRO A 1 201 ? -18.473 -7.722 7.985 1.00 85.00 201 PRO A N 1
ATOM 1601 C CA . PRO A 1 201 ? -19.389 -8.823 7.693 1.00 85.00 201 PRO A CA 1
ATOM 1602 C C . PRO A 1 201 ? -20.661 -8.350 6.971 1.00 85.00 201 PRO A C 1
ATOM 1604 O O . PRO A 1 201 ? -21.089 -9.003 6.021 1.00 85.00 201 PRO A O 1
ATOM 1607 N N . GLU A 1 202 ? -21.187 -7.179 7.330 1.00 86.19 202 GLU A N 1
ATOM 1608 C CA . GLU A 1 202 ? -22.398 -6.567 6.771 1.00 86.19 202 GLU A CA 1
ATOM 1609 C C . GLU A 1 202 ? -22.315 -6.298 5.256 1.00 86.19 202 GLU A C 1
ATOM 1611 O O . GLU A 1 202 ? -23.310 -6.419 4.534 1.00 86.19 202 GLU A O 1
ATOM 1616 N N . TYR A 1 203 ? -21.114 -6.023 4.730 1.00 83.81 203 TYR A N 1
ATOM 1617 C CA . TYR A 1 203 ? -20.888 -5.889 3.286 1.00 83.81 203 TYR A CA 1
ATOM 1618 C C . TYR A 1 203 ? -21.287 -7.164 2.539 1.00 83.81 203 TYR A C 1
ATOM 1620 O O . TYR A 1 203 ? -21.893 -7.105 1.473 1.00 83.81 203 TYR A O 1
ATOM 1628 N N . TYR A 1 204 ? -20.994 -8.326 3.122 1.00 87.38 204 TYR A N 1
ATOM 1629 C CA . TYR A 1 204 ? -21.260 -9.628 2.516 1.00 87.38 204 TYR A CA 1
ATOM 1630 C C . TYR A 1 204 ? -22.680 -10.143 2.760 1.00 87.38 204 TYR A C 1
ATOM 1632 O O . TYR A 1 204 ? -23.070 -11.139 2.151 1.00 87.38 204 TYR A O 1
ATOM 1640 N N . GLU A 1 205 ? -23.442 -9.493 3.638 1.00 88.94 205 GLU A N 1
ATOM 1641 C CA . GLU A 1 205 ? -24.884 -9.716 3.770 1.00 88.94 205 GLU A CA 1
ATOM 1642 C C . GLU A 1 205 ? -25.644 -8.986 2.658 1.00 88.94 205 GLU A C 1
ATOM 1644 O O . GLU A 1 205 ? -26.602 -9.517 2.096 1.00 88.94 205 GLU A O 1
ATOM 1649 N N . THR A 1 206 ? -25.171 -7.788 2.302 1.00 85.75 206 THR A N 1
ATOM 1650 C CA . THR A 1 206 ? -25.803 -6.929 1.293 1.00 85.75 206 THR A CA 1
ATOM 1651 C C . THR A 1 206 ? -25.358 -7.294 -0.127 1.00 85.75 206 THR A C 1
ATOM 1653 O O . THR A 1 206 ? -26.185 -7.454 -1.026 1.00 85.75 206 THR A O 1
ATOM 1656 N N . VAL A 1 207 ? -24.052 -7.467 -0.343 1.00 86.56 207 VAL A N 1
ATOM 1657 C CA . VAL A 1 207 ? -23.462 -7.762 -1.654 1.00 86.56 207 VAL A CA 1
ATOM 1658 C C . VAL A 1 207 ? -23.265 -9.269 -1.798 1.00 86.56 207 VAL A C 1
ATOM 1660 O O . VAL A 1 207 ? -22.328 -9.855 -1.255 1.00 86.56 207 VAL A O 1
ATOM 1663 N N . LYS A 1 208 ? -24.160 -9.907 -2.559 1.00 88.75 208 LYS A N 1
ATOM 1664 C CA . LYS A 1 208 ? -24.204 -11.374 -2.705 1.00 88.75 208 LYS A CA 1
ATOM 1665 C C . LYS A 1 208 ? -23.031 -11.949 -3.496 1.00 88.75 208 LYS A C 1
ATOM 1667 O O . LYS A 1 208 ? -22.515 -13.002 -3.129 1.00 88.75 208 LYS A O 1
ATOM 1672 N N . ASN A 1 209 ? -22.590 -11.240 -4.538 1.00 88.31 209 ASN A N 1
ATOM 1673 C CA . ASN A 1 209 ? -21.505 -11.663 -5.427 1.00 88.31 209 ASN A CA 1
ATOM 1674 C C . ASN A 1 209 ? -20.372 -10.625 -5.441 1.00 88.31 209 ASN A C 1
ATOM 1676 O O . ASN A 1 209 ? -20.226 -9.896 -6.418 1.00 88.31 209 ASN A O 1
ATOM 1680 N N . PRO A 1 210 ? -19.568 -10.529 -4.369 1.00 90.06 210 PRO A N 1
ATOM 1681 C CA . PRO A 1 210 ? -18.475 -9.570 -4.303 1.00 90.06 210 PRO A CA 1
ATOM 1682 C C . PRO A 1 210 ? -17.463 -9.766 -5.431 1.00 90.06 210 PRO A C 1
ATOM 1684 O O . PRO A 1 210 ? -16.900 -10.860 -5.595 1.00 90.06 210 PRO A O 1
ATOM 1687 N N . MET A 1 211 ? -17.174 -8.684 -6.148 1.00 94.94 211 MET A N 1
ATOM 1688 C CA . MET A 1 211 ? -16.158 -8.654 -7.190 1.00 94.94 211 MET A CA 1
ATOM 1689 C C . MET A 1 211 ? -15.171 -7.512 -6.960 1.00 94.94 211 MET A C 1
ATOM 1691 O O . MET A 1 211 ? -15.550 -6.420 -6.550 1.00 94.94 211 MET A O 1
ATOM 1695 N N . SER A 1 212 ? -13.886 -7.778 -7.200 1.00 92.88 212 SER A N 1
ATOM 1696 C CA . SER A 1 212 ? -12.834 -6.764 -7.137 1.00 92.88 212 SER A CA 1
ATOM 1697 C C . SER A 1 212 ? -12.063 -6.692 -8.434 1.00 92.88 212 SER A C 1
ATOM 1699 O O . SER A 1 212 ? -11.832 -7.699 -9.104 1.00 92.88 212 SER A O 1
ATOM 1701 N N . PHE A 1 213 ? -11.529 -5.511 -8.712 1.00 91.44 213 PHE A N 1
ATOM 1702 C CA . PHE A 1 213 ? -10.694 -5.286 -9.880 1.00 91.44 213 PHE A CA 1
ATOM 1703 C C . PHE A 1 213 ? -9.448 -6.190 -9.893 1.00 91.44 213 PHE A C 1
ATOM 1705 O O . PHE A 1 213 ? -9.072 -6.726 -10.930 1.00 91.44 213 PHE A O 1
ATOM 1712 N N . SER A 1 214 ? -8.839 -6.448 -8.728 1.00 89.00 214 SER A N 1
ATOM 1713 C CA . SER A 1 214 ? -7.726 -7.408 -8.601 1.00 89.00 214 SER A CA 1
ATOM 1714 C C . SER A 1 214 ? -8.104 -8.837 -9.006 1.00 89.00 214 SER A C 1
ATOM 1716 O O . SER A 1 214 ? -7.288 -9.548 -9.597 1.00 89.00 214 SER A O 1
ATOM 1718 N N . LYS A 1 215 ? -9.337 -9.266 -8.709 1.00 90.56 215 LYS A N 1
ATOM 1719 C CA . LYS A 1 215 ? -9.850 -10.580 -9.103 1.00 90.56 215 LYS A CA 1
ATOM 1720 C C . LYS A 1 215 ? -10.101 -10.633 -10.609 1.00 90.56 215 LYS A C 1
ATOM 1722 O O . LYS A 1 215 ? -9.707 -11.617 -11.227 1.00 90.56 215 LYS A O 1
ATOM 1727 N N . ILE A 1 216 ? -10.634 -9.556 -11.191 1.00 91.19 216 ILE A N 1
ATOM 1728 C CA . ILE A 1 216 ? -10.814 -9.424 -12.642 1.00 91.19 216 ILE A CA 1
ATOM 1729 C C . ILE A 1 216 ? -9.468 -9.525 -13.366 1.00 91.19 216 ILE A C 1
ATOM 1731 O O . ILE A 1 216 ? -9.320 -10.372 -14.241 1.00 91.19 216 ILE A O 1
ATOM 1735 N N . ILE A 1 217 ? -8.453 -8.761 -12.940 1.00 88.94 217 ILE A N 1
ATOM 1736 C CA . ILE A 1 217 ? -7.092 -8.833 -13.504 1.00 88.94 217 ILE A CA 1
ATOM 1737 C C . ILE A 1 217 ? -6.544 -10.262 -13.433 1.00 88.94 217 ILE A C 1
ATOM 1739 O O . ILE A 1 217 ? -6.047 -10.795 -14.424 1.00 88.94 217 ILE A O 1
ATOM 1743 N N . LYS A 1 218 ? -6.649 -10.909 -12.265 1.00 86.81 218 LYS A N 1
ATOM 1744 C CA . LYS A 1 218 ? -6.169 -12.283 -12.079 1.00 86.81 218 LYS A CA 1
ATOM 1745 C C . LYS A 1 218 ? -6.872 -13.260 -13.020 1.00 86.81 218 LYS A C 1
ATOM 1747 O O . LYS A 1 218 ? -6.215 -14.131 -13.587 1.00 86.81 218 LYS A O 1
ATOM 1752 N N . ASN A 1 219 ? -8.188 -13.143 -13.172 1.00 87.88 219 ASN A N 1
ATOM 1753 C CA . ASN A 1 219 ? -8.966 -13.996 -14.063 1.00 87.88 219 ASN A CA 1
ATOM 1754 C C . ASN A 1 219 ? -8.572 -13.781 -15.533 1.00 87.88 219 ASN A C 1
ATOM 1756 O O . ASN A 1 219 ? -8.419 -14.769 -16.247 1.00 87.88 219 ASN A O 1
ATOM 1760 N N . CYS A 1 220 ? -8.302 -12.539 -15.952 1.00 84.94 220 CYS A N 1
ATOM 1761 C CA . CYS A 1 220 ? -7.776 -12.250 -17.286 1.00 84.94 220 CYS A CA 1
ATOM 1762 C C . CYS A 1 220 ? -6.409 -12.923 -17.507 1.00 84.94 220 CYS A C 1
ATOM 1764 O O . CYS A 1 220 ? -6.256 -13.683 -18.454 1.00 84.94 220 CYS A O 1
ATOM 1766 N N . ILE A 1 221 ? -5.440 -12.731 -16.600 1.00 82.12 221 ILE A N 1
ATOM 1767 C CA . ILE A 1 221 ? -4.081 -13.312 -16.718 1.00 82.12 221 ILE A CA 1
ATOM 1768 C C . ILE A 1 221 ? -4.112 -14.845 -16.729 1.00 82.12 221 ILE A C 1
ATOM 1770 O O . ILE A 1 221 ? -3.292 -15.495 -17.371 1.00 82.12 221 ILE A O 1
ATOM 1774 N N . THR A 1 222 ? -5.051 -15.440 -15.993 1.00 80.31 222 THR A N 1
ATOM 1775 C CA . THR A 1 222 ? -5.195 -16.899 -15.913 1.00 80.31 222 THR A CA 1
ATOM 1776 C C . THR A 1 222 ? -6.096 -17.484 -17.002 1.00 80.31 222 THR A C 1
ATOM 1778 O O . THR A 1 222 ? -6.383 -18.677 -16.939 1.00 80.31 222 THR A O 1
ATOM 1781 N N . ASN A 1 223 ? -6.522 -16.678 -17.988 1.00 83.94 223 ASN A N 1
ATOM 1782 C CA . ASN A 1 223 ? -7.442 -17.064 -19.065 1.00 83.94 223 ASN A CA 1
ATOM 1783 C C . ASN A 1 223 ? -8.692 -17.794 -18.546 1.00 83.94 223 ASN A C 1
ATOM 1785 O O . ASN A 1 223 ? -9.116 -18.808 -19.094 1.00 83.94 223 ASN A O 1
ATOM 1789 N N . LYS A 1 224 ? -9.259 -17.301 -17.440 1.00 85.00 224 LYS A N 1
ATOM 1790 C CA . LYS A 1 224 ? -10.473 -17.877 -16.846 1.00 85.00 224 LYS A CA 1
ATOM 1791 C C . LYS A 1 224 ? -11.755 -17.468 -17.551 1.00 85.00 224 LYS A C 1
ATOM 1793 O O . LYS A 1 224 ? -12.757 -18.142 -17.350 1.00 85.00 224 LYS A O 1
ATOM 1798 N N . TYR A 1 225 ? -11.712 -16.381 -18.312 1.00 89.12 225 TYR A N 1
ATOM 1799 C CA . TYR A 1 225 ? -12.850 -15.921 -19.086 1.00 89.12 225 TYR A CA 1
ATOM 1800 C C . TYR A 1 225 ? -12.854 -16.587 -20.454 1.00 89.12 225 TYR A C 1
ATOM 1802 O O . TYR A 1 225 ? -11.830 -16.584 -21.142 1.00 89.12 225 TYR A O 1
ATOM 1810 N N . LEU A 1 226 ? -13.993 -17.156 -20.835 1.00 85.81 226 LEU A N 1
ATOM 1811 C CA . LEU A 1 226 ? -14.167 -17.788 -22.145 1.00 85.81 226 LEU A CA 1
ATOM 1812 C C . LEU A 1 226 ? -14.429 -16.753 -23.239 1.00 85.81 226 LEU A C 1
ATOM 1814 O O . LEU A 1 226 ? -14.008 -16.937 -24.382 1.00 85.81 226 LEU A O 1
ATOM 1818 N N . ASP A 1 227 ? -15.107 -15.662 -22.886 1.00 87.06 227 ASP A N 1
ATOM 1819 C CA . ASP A 1 227 ? -15.415 -14.565 -23.790 1.00 87.06 227 ASP A CA 1
ATOM 1820 C C . ASP A 1 227 ? -15.357 -13.194 -23.090 1.00 87.06 227 ASP A C 1
ATOM 1822 O O . ASP A 1 227 ? -15.075 -13.062 -21.896 1.00 87.06 227 ASP A O 1
ATOM 1826 N N . ARG A 1 228 ? -15.597 -12.134 -23.868 1.00 84.69 228 ARG A N 1
ATOM 1827 C CA . ARG A 1 228 ? -15.573 -10.757 -23.364 1.00 84.69 228 ARG A CA 1
ATOM 1828 C C . ARG A 1 228 ? -16.797 -10.411 -22.510 1.00 84.69 228 ARG A C 1
ATOM 1830 O O . ARG A 1 228 ? -16.709 -9.477 -21.717 1.00 84.69 228 ARG A O 1
ATOM 1837 N N . ASN A 1 229 ? -17.905 -11.133 -22.669 1.00 90.44 229 ASN A N 1
ATOM 1838 C CA . ASN A 1 229 ? -19.127 -10.885 -21.911 1.00 90.44 229 ASN A CA 1
ATOM 1839 C C . ASN A 1 229 ? -18.908 -11.242 -20.441 1.00 90.44 229 ASN A C 1
ATOM 1841 O O . ASN A 1 229 ? -19.264 -10.449 -19.580 1.00 90.44 229 ASN A O 1
ATOM 1845 N N . GLU A 1 230 ? -18.203 -12.340 -20.153 1.00 92.81 230 GLU A N 1
ATOM 1846 C CA . GLU A 1 230 ? -17.870 -12.725 -18.774 1.00 92.81 230 GLU A CA 1
ATOM 1847 C C . GLU A 1 230 ? -17.006 -11.669 -18.060 1.00 92.81 230 GLU A C 1
ATOM 1849 O O . GLU A 1 230 ? -17.193 -11.391 -16.875 1.00 92.81 230 GLU A O 1
ATOM 1854 N N . ILE A 1 231 ? -16.091 -11.017 -18.789 1.00 91.56 231 ILE A N 1
ATOM 1855 C CA . ILE A 1 231 ? -15.315 -9.886 -18.259 1.00 91.56 231 ILE A CA 1
ATOM 1856 C C . ILE A 1 231 ? -16.250 -8.717 -17.928 1.00 91.56 231 ILE A C 1
ATOM 1858 O O . ILE A 1 231 ? -16.123 -8.102 -16.870 1.00 91.56 231 ILE A O 1
ATOM 1862 N N . THR A 1 232 ? -17.169 -8.386 -18.839 1.00 91.38 232 THR A N 1
ATOM 1863 C CA . THR A 1 232 ? -18.151 -7.312 -18.643 1.00 91.38 232 THR A CA 1
ATOM 1864 C C . THR A 1 232 ? -19.071 -7.592 -17.459 1.00 91.38 232 THR A C 1
ATOM 1866 O O . THR A 1 232 ? -19.286 -6.684 -16.659 1.00 91.38 232 THR A O 1
ATOM 1869 N N . ASP A 1 233 ? -19.547 -8.822 -17.295 1.00 93.94 233 ASP A N 1
ATOM 1870 C CA . ASP A 1 233 ? -20.396 -9.223 -16.174 1.00 93.94 233 ASP A CA 1
ATOM 1871 C C . ASP A 1 233 ? -19.673 -9.047 -14.834 1.00 93.94 233 ASP A C 1
ATOM 1873 O O . ASP A 1 233 ? -20.228 -8.460 -13.904 1.00 93.94 233 ASP A O 1
ATOM 1877 N N . ASP A 1 234 ? -18.401 -9.444 -14.742 1.00 94.38 234 ASP A N 1
ATOM 1878 C CA . ASP A 1 234 ? -17.608 -9.229 -13.528 1.00 94.38 234 ASP A CA 1
ATOM 1879 C C . ASP A 1 234 ? -17.336 -7.730 -13.269 1.00 94.38 234 ASP A C 1
ATOM 1881 O O . ASP A 1 234 ? -17.319 -7.296 -12.113 1.00 94.38 234 ASP A O 1
ATOM 1885 N N . PHE A 1 235 ? -17.188 -6.903 -14.311 1.00 91.94 235 PHE A N 1
ATOM 1886 C CA . PHE A 1 235 ? -17.145 -5.443 -14.146 1.00 91.94 235 PHE A CA 1
ATOM 1887 C C . PHE A 1 235 ? -18.475 -4.870 -13.646 1.00 91.94 235 PHE A C 1
ATOM 1889 O O . PHE A 1 235 ? -18.456 -3.976 -12.803 1.00 91.94 235 PHE A O 1
ATOM 1896 N N . LEU A 1 236 ? -19.613 -5.376 -14.124 1.00 92.44 236 LEU A N 1
ATOM 1897 C CA . LEU A 1 236 ? -20.939 -4.960 -13.660 1.00 92.44 236 LEU A CA 1
ATOM 1898 C C . LEU A 1 236 ? -21.215 -5.405 -12.222 1.00 92.44 236 LEU A C 1
ATOM 1900 O O . LEU A 1 236 ? -21.889 -4.693 -11.497 1.00 92.44 236 LEU A O 1
ATOM 1904 N N . LEU A 1 237 ? -20.680 -6.548 -11.785 1.00 92.19 237 LEU A N 1
ATOM 1905 C CA . LEU A 1 237 ? -20.767 -6.985 -10.385 1.00 92.19 237 LEU A CA 1
ATOM 1906 C C . LEU A 1 237 ? -19.914 -6.138 -9.434 1.00 92.19 237 LEU A C 1
ATOM 1908 O O . LEU A 1 237 ? -20.144 -6.140 -8.224 1.00 92.19 237 LEU A O 1
ATOM 1912 N N . MET A 1 238 ? -18.886 -5.476 -9.960 1.00 91.31 238 MET A N 1
ATOM 1913 C CA . MET A 1 238 ? -17.988 -4.634 -9.180 1.00 91.31 238 MET A CA 1
ATOM 1914 C C . MET A 1 238 ? -18.576 -3.236 -8.915 1.00 91.31 238 MET A C 1
ATOM 1916 O O . MET A 1 238 ? -18.257 -2.668 -7.870 1.00 91.31 238 MET A O 1
ATOM 1920 N N . PHE A 1 239 ? -19.385 -2.693 -9.835 1.00 82.62 239 PHE A N 1
ATOM 1921 C CA . PHE A 1 239 ? -19.988 -1.350 -9.764 1.00 82.62 239 PHE A CA 1
ATOM 1922 C C . PHE A 1 239 ? -21.421 -1.367 -9.224 1.00 82.62 239 PHE A C 1
ATOM 1924 O O . PHE A 1 239 ? -21.745 -0.432 -8.457 1.00 82.62 239 PHE A O 1
#

Organism: Myxobolus squamalis (NCBI:txid59785)

InterPro 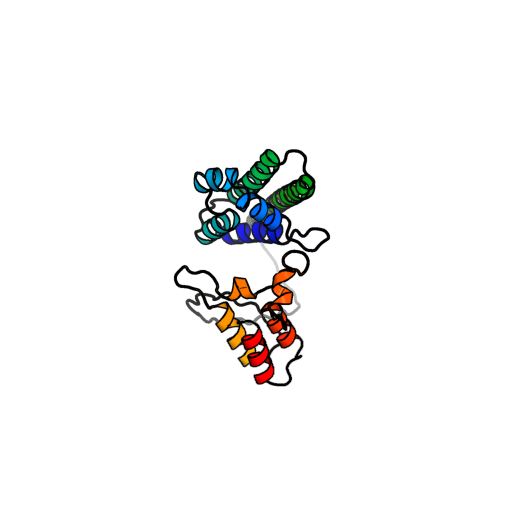domains:
  IPR001487 Bromodomain [PF00439] (187-239)
  IPR001487 Bromodomain [PR00503] (200-216)
  IPR001487 Bromodomain [PR00503] (216-234)
  IPR001487 Bromodomain [PR00503] (234-239)
  IPR001487 Bromodomain [PS50014] (183-239)
  IPR036427 Bromodomain-like superfamily [G3DSA:1.20.920.10] (1-136)
  IPR036427 Bromodomain-like superfamily [G3DSA:1.20.920.10] (163-239)
  IPR036427 Bromodomain-like superfamily [SSF47370] (4-89)
  IPR036427 Bromodomain-like superfamily [SSF47370] (170-239)
  IPR037382 Remodelling complex subunit Rsc/polybromo [PTHR16062] (114-239)

Radius of gyration: 25.83 Å; chains: 1; bounding box: 85×39×62 Å

Foldseek 3Di:
DDDQLVLLVVLLVLQQCDADPVRHRLLVVLLVVQCPDPVRVVVCVVPPPSQVVSSVVCSVVVVDPHLVVSLVSSLVSLVVSCVVPPPDPSVVSSVVSNVSSVVSRVVVVVVVVVVVVVVVVVPPDDDDDDDDDDDDDDDDDDDDDDDDDDDDDDPDQPQDPLPAADPVVSVVLSVLQSDADPVRHRPLPVQADDDDCVVCVVCCVPQVDRAGSVVLSVCRNVVVDPDVVVSVVSVVSSD

pLDDT: mean 74.4, std 21.03, range [25.48, 95.62]